Protein AF-A0AAW0UCN4-F1 (afdb_monomer_lite)

Organism: Scylla paramamosain (NCBI:txid85552)

Foldseek 3Di:
DDDDDDDDDDDDDDDDDDDDDDDDDFDFDDDPPFRWRWRPDCPPQPDPDDQDDDPNDRPDFRDDDDDVDGFDWDDDPDDIITIDRPPPPPPDFDQDFQLPPFAGWALDEDPPFWDFDPPTDTPDPNTTGTGGPPQDQFPAFPQLVVLQWGWHQDEDPQWDWDPPRTDNTTTTHHDPLWPAFPVLVVLQWGKDLDEDPQWDWDPDGTPPNITTTHGDPDQDDDPVLVVLPWDWDLDEDPQWDFDPDDTPPNTTTTHGPVSPPPDPPPPPDD

Structure (mmCIF, N/CA/C/O backbone):
data_AF-A0AAW0UCN4-F1
#
_entry.id   AF-A0AAW0UCN4-F1
#
loop_
_atom_site.group_PDB
_atom_site.id
_atom_site.type_symbol
_atom_site.label_atom_id
_atom_site.label_alt_id
_atom_site.label_comp_id
_atom_site.label_asym_id
_atom_site.label_entity_id
_atom_site.label_seq_id
_atom_site.pdbx_PDB_ins_code
_atom_site.Cartn_x
_atom_site.Cartn_y
_atom_site.Cartn_z
_atom_site.occupancy
_atom_site.B_iso_or_equiv
_atom_site.auth_seq_id
_atom_site.auth_comp_id
_atom_site.auth_asym_id
_atom_site.auth_atom_id
_atom_site.pdbx_PDB_model_num
ATOM 1 N N . MET A 1 1 ? -44.383 -35.675 42.022 1.00 38.56 1 MET A N 1
ATOM 2 C CA . MET A 1 1 ? -44.174 -35.635 43.481 1.00 38.56 1 MET A CA 1
ATOM 3 C C . MET A 1 1 ? -43.772 -34.221 43.858 1.00 38.56 1 MET A C 1
ATOM 5 O O . MET A 1 1 ? -42.784 -33.764 43.310 1.00 38.56 1 MET A O 1
ATOM 9 N N . MET A 1 2 ? -44.601 -33.594 44.707 1.00 36.28 2 MET A N 1
ATOM 10 C CA . MET A 1 2 ? -44.336 -32.519 45.690 1.00 36.28 2 MET A CA 1
ATOM 11 C C . MET A 1 2 ? -43.567 -31.269 45.198 1.00 36.28 2 MET A C 1
ATOM 13 O O . MET A 1 2 ? -42.446 -31.386 44.736 1.00 36.28 2 MET A O 1
ATOM 17 N N . GLY A 1 3 ? -44.059 -30.030 45.261 1.00 37.34 3 GLY A N 1
ATOM 18 C CA . GLY A 1 3 ? -45.120 -29.434 46.077 1.00 37.34 3 GLY A CA 1
ATOM 19 C C . GLY A 1 3 ? -44.558 -28.226 46.849 1.00 37.34 3 GLY A C 1
ATOM 20 O O . GLY A 1 3 ? -43.519 -28.387 47.475 1.00 37.34 3 GLY A O 1
ATOM 21 N N . VAL A 1 4 ? -45.301 -27.103 46.801 1.00 41.06 4 VAL A N 1
ATOM 22 C CA . VAL A 1 4 ? -45.443 -25.996 47.795 1.00 41.06 4 VAL A CA 1
ATOM 23 C C . VAL A 1 4 ? -44.204 -25.105 48.093 1.00 41.06 4 VAL A C 1
ATOM 25 O O . VAL A 1 4 ? -43.080 -25.550 47.922 1.00 41.06 4 VAL A O 1
ATOM 28 N N . GLU A 1 5 ? -44.248 -23.804 48.430 1.00 40.91 5 GLU A N 1
ATOM 29 C CA . GLU A 1 5 ? -45.214 -22.845 49.033 1.00 40.91 5 GLU A CA 1
ATOM 30 C C . GLU A 1 5 ? -44.916 -21.434 48.438 1.00 40.91 5 GLU A C 1
ATOM 32 O O . GLU A 1 5 ? -43.764 -21.130 48.136 1.00 40.91 5 GLU A O 1
ATOM 37 N N . GLU A 1 6 ? -45.834 -20.551 48.028 1.00 47.84 6 GLU A N 1
ATOM 38 C CA . GLU A 1 6 ? -46.875 -19.768 48.726 1.00 47.84 6 GLU A CA 1
ATOM 39 C C . GLU A 1 6 ? -46.413 -18.981 49.973 1.00 47.84 6 GLU A C 1
ATOM 41 O O . GLU A 1 6 ? -46.198 -19.533 51.040 1.00 47.84 6 GLU A O 1
ATOM 46 N N . THR A 1 7 ? -46.311 -17.652 49.855 1.00 47.53 7 THR A N 1
ATOM 47 C CA . THR A 1 7 ? -46.435 -16.725 50.995 1.00 47.53 7 THR A CA 1
ATOM 48 C C . THR A 1 7 ? -47.125 -15.447 50.533 1.00 47.53 7 THR A C 1
ATOM 50 O O . THR A 1 7 ? -46.567 -14.589 49.846 1.00 47.53 7 THR A O 1
ATOM 53 N N . LEU A 1 8 ? -48.402 -15.385 50.894 1.00 38.91 8 LEU A N 1
ATOM 54 C CA . LEU A 1 8 ? -49.299 -14.247 50.852 1.00 38.91 8 LEU A CA 1
ATOM 55 C C . LEU A 1 8 ? -49.222 -13.571 52.227 1.00 38.91 8 LEU A C 1
ATOM 57 O O . LEU A 1 8 ? -49.566 -14.202 53.221 1.00 38.91 8 LEU A O 1
ATOM 61 N N . GLU A 1 9 ? -48.844 -12.295 52.302 1.00 48.78 9 GLU A N 1
ATOM 62 C CA . GLU A 1 9 ? -49.135 -11.492 53.492 1.00 48.78 9 GLU A CA 1
ATOM 63 C C . GLU A 1 9 ? -49.752 -10.143 53.129 1.00 48.78 9 GLU A C 1
ATOM 65 O O . GLU A 1 9 ? -49.356 -9.433 52.202 1.00 48.78 9 GLU A O 1
ATOM 70 N N . ARG A 1 10 ? -50.808 -9.864 53.883 1.00 43.53 10 ARG A N 1
ATOM 71 C CA . ARG A 1 10 ? -51.829 -8.840 53.742 1.00 43.53 10 ARG A CA 1
ATOM 72 C C . ARG A 1 10 ? -51.618 -7.855 54.884 1.00 43.53 10 ARG A C 1
ATOM 74 O O . ARG A 1 10 ? -51.547 -8.277 56.030 1.00 43.53 10 ARG A O 1
ATOM 81 N N . ALA A 1 11 ? -51.626 -6.557 54.598 1.00 44.12 11 ALA A N 1
ATOM 82 C CA . ALA A 1 11 ? -51.843 -5.537 55.620 1.00 44.12 11 ALA A CA 1
ATOM 83 C C . ALA A 1 11 ? -52.808 -4.469 55.092 1.00 44.12 11 ALA A C 1
ATOM 85 O O . ALA A 1 11 ? -52.591 -3.854 54.047 1.00 44.12 11 ALA A O 1
ATOM 86 N N . GLU A 1 12 ? -53.913 -4.322 55.820 1.00 44.22 12 GLU A N 1
ATOM 87 C CA . GLU A 1 12 ? -55.027 -3.404 55.598 1.00 44.22 12 GLU A CA 1
ATOM 88 C C . GLU A 1 12 ? -54.821 -2.043 56.294 1.00 44.22 12 GLU A C 1
ATOM 90 O O . GLU A 1 12 ? -54.216 -1.994 57.358 1.00 44.22 12 GLU A O 1
ATOM 95 N N . ARG A 1 13 ? -55.494 -1.010 55.738 1.00 42.31 13 ARG A N 1
ATOM 96 C CA . ARG A 1 13 ? -56.105 0.183 56.397 1.00 42.31 13 ARG A CA 1
ATOM 97 C C . ARG A 1 13 ? -55.155 1.199 57.080 1.00 42.31 13 ARG A C 1
ATOM 99 O O . ARG A 1 13 ? -54.106 0.851 57.579 1.00 42.31 13 ARG A O 1
ATOM 106 N N . SER A 1 14 ? -55.418 2.510 57.154 1.00 36.97 14 SER A N 1
ATOM 107 C CA . SER A 1 14 ? -56.612 3.346 56.921 1.00 36.97 14 SER A CA 1
ATOM 108 C C . SER A 1 14 ? -56.250 4.851 56.968 1.00 36.97 14 SER A C 1
ATOM 110 O O . SER A 1 14 ? -55.343 5.233 57.694 1.00 36.97 14 SER A O 1
ATOM 112 N N . HIS A 1 15 ? -57.042 5.671 56.256 1.00 42.00 15 HIS A N 1
ATOM 113 C CA . HIS A 1 15 ? -57.458 7.071 56.519 1.00 42.00 15 HIS A CA 1
ATOM 114 C C . HIS A 1 15 ? -56.436 8.183 56.864 1.00 42.00 15 HIS A C 1
ATOM 116 O O . HIS A 1 15 ? -55.920 8.231 57.970 1.00 42.00 15 HIS A O 1
ATOM 122 N N . PHE A 1 16 ? -56.367 9.230 56.020 1.00 34.88 16 PHE A N 1
ATOM 123 C CA . PHE A 1 16 ? -56.835 10.580 56.406 1.00 34.88 16 PHE A CA 1
ATOM 124 C C . PHE A 1 16 ? -57.009 11.509 55.191 1.00 34.88 16 PHE A C 1
ATOM 126 O O . PHE A 1 16 ? -56.177 11.566 54.285 1.00 34.88 16 PHE A O 1
ATOM 133 N N . SER A 1 17 ? -58.125 12.235 55.191 1.00 45.72 17 SER A N 1
ATOM 134 C CA . SER A 1 17 ? -58.560 13.194 54.177 1.00 45.72 17 SER A CA 1
ATOM 135 C C . SER A 1 17 ? -58.099 14.602 54.557 1.00 45.72 17 SER A C 1
ATOM 137 O O . SER A 1 17 ? -58.202 14.960 55.727 1.00 45.72 17 SER A O 1
ATOM 139 N N . SER A 1 18 ? -57.634 15.406 53.592 1.00 40.91 18 SER A N 1
ATOM 140 C CA . SER A 1 18 ? -57.806 16.872 53.589 1.00 40.91 18 SER A CA 1
ATOM 141 C C . SER A 1 18 ? -57.325 17.508 52.278 1.00 40.91 18 SER A C 1
ATOM 143 O O . SER A 1 18 ? -56.144 17.483 51.937 1.00 40.91 18 SER A O 1
ATOM 145 N N . GLY A 1 19 ? -58.284 18.097 51.558 1.00 49.00 19 GLY A N 1
ATOM 146 C CA . GLY A 1 19 ? -58.128 19.288 50.718 1.00 49.00 19 GLY A CA 1
ATOM 147 C C . GLY A 1 19 ? -57.108 19.247 49.580 1.00 49.00 19 GLY A C 1
ATOM 148 O O . GLY A 1 19 ? -56.037 19.842 49.683 1.00 49.00 19 GLY A O 1
ATOM 149 N N . LYS A 1 20 ? -57.471 18.678 48.423 1.00 38.12 20 LYS A N 1
ATOM 150 C CA . LYS A 1 20 ? -56.759 18.952 47.163 1.00 38.12 20 LYS A CA 1
ATOM 151 C C . LYS A 1 20 ? -57.738 19.392 46.084 1.00 38.12 20 LYS A C 1
ATOM 153 O O . LYS A 1 20 ? -58.632 18.644 45.707 1.00 38.12 20 LYS A O 1
ATOM 158 N N . LYS A 1 21 ? -57.529 20.615 45.581 1.00 43.50 21 LYS A N 1
ATOM 159 C CA . LYS A 1 21 ? -58.108 21.107 44.326 1.00 43.50 21 LYS A CA 1
ATOM 160 C C . LYS A 1 21 ? -57.903 20.030 43.261 1.00 43.50 21 LYS A C 1
ATOM 162 O O . LYS A 1 21 ? -56.765 19.632 43.011 1.00 43.50 21 LYS A O 1
ATOM 167 N N . THR A 1 22 ? -58.993 19.553 42.673 1.00 34.38 22 THR A N 1
ATOM 168 C CA . THR A 1 22 ? -58.974 18.608 41.557 1.00 34.38 22 THR A CA 1
ATOM 169 C C . THR A 1 22 ? -58.082 19.159 40.440 1.00 34.38 22 THR A C 1
ATOM 171 O O . THR A 1 22 ? -58.375 20.246 39.933 1.00 34.38 22 THR A O 1
ATOM 174 N N . PRO A 1 23 ? -56.994 18.472 40.048 1.00 43.44 23 PRO A N 1
ATOM 175 C CA . PRO A 1 23 ? -56.265 18.843 38.848 1.00 43.44 23 PRO A CA 1
ATOM 176 C C . PRO A 1 23 ? -57.179 18.597 37.647 1.00 43.44 23 PRO A C 1
ATOM 178 O O . PRO A 1 23 ? -57.729 17.509 37.476 1.00 43.44 23 PRO A O 1
ATOM 181 N N . VAL A 1 24 ? -57.363 19.633 36.834 1.00 46.72 24 VAL A N 1
ATOM 182 C CA . VAL A 1 24 ? -58.091 19.548 35.568 1.00 46.72 24 VAL A CA 1
ATOM 183 C C . VAL A 1 24 ? -57.401 18.494 34.699 1.00 46.72 24 VAL A C 1
ATOM 185 O O . VAL A 1 24 ? -56.203 18.592 34.428 1.00 46.72 24 VAL A O 1
ATOM 188 N N . GLN A 1 25 ? -58.137 17.456 34.301 1.00 42.41 25 GLN A N 1
ATOM 189 C CA . GLN A 1 25 ? -57.625 16.395 33.437 1.00 42.41 25 GLN A CA 1
ATOM 190 C C . GLN A 1 25 ? -57.348 16.967 32.038 1.00 42.41 25 GLN A C 1
ATOM 192 O O . GLN A 1 25 ? -58.264 17.209 31.256 1.00 42.41 25 GLN A O 1
ATOM 197 N N . GLY A 1 26 ? -56.077 17.217 31.723 1.00 50.34 26 GLY A N 1
ATOM 198 C CA . GLY A 1 26 ? -55.635 17.522 30.363 1.00 50.34 26 GLY A CA 1
ATOM 199 C C . GLY A 1 26 ? -55.512 16.241 29.537 1.00 50.34 26 GLY A C 1
ATOM 200 O O . GLY A 1 26 ? -54.912 15.265 29.986 1.00 50.34 26 GLY A O 1
ATOM 201 N N . THR A 1 27 ? -56.057 16.231 28.322 1.00 49.84 27 THR A N 1
ATOM 202 C CA . THR A 1 27 ? -55.909 15.108 27.386 1.00 49.84 27 THR A CA 1
ATOM 203 C C . THR A 1 27 ? -54.482 15.080 26.828 1.00 49.84 27 THR A C 1
ATOM 205 O O . THR A 1 27 ? -54.050 16.008 26.144 1.00 49.84 27 THR A O 1
ATOM 208 N N . LEU A 1 28 ? -53.723 14.017 27.110 1.00 47.03 28 LEU A N 1
ATOM 209 C CA . LEU A 1 28 ? -52.351 13.866 26.622 1.00 47.03 28 LEU A CA 1
ATOM 210 C C . LEU A 1 28 ? -52.348 13.395 25.157 1.00 47.03 28 LEU A C 1
ATOM 212 O O . LEU A 1 28 ? -52.437 12.202 24.877 1.00 47.03 28 LEU A O 1
ATOM 216 N N . ILE A 1 29 ? -52.207 14.321 24.209 1.00 53.50 29 ILE A N 1
ATOM 217 C CA . ILE A 1 29 ? -52.065 13.979 22.786 1.00 53.50 29 ILE A CA 1
ATOM 218 C C . ILE A 1 29 ? -50.594 13.639 22.504 1.00 53.50 29 ILE A C 1
ATOM 220 O O . ILE A 1 29 ? -49.740 14.518 22.380 1.00 53.50 29 ILE A O 1
ATOM 224 N N . THR A 1 30 ? -50.265 12.350 22.409 1.00 42.88 30 THR A N 1
ATOM 225 C CA . THR A 1 30 ? -48.901 11.887 22.108 1.00 42.88 30 THR A CA 1
ATOM 226 C C . THR A 1 30 ? -48.682 11.796 20.598 1.00 42.88 30 THR A C 1
ATOM 228 O O . THR A 1 30 ? -49.020 10.807 19.961 1.00 42.88 30 THR A O 1
ATOM 231 N N . ALA A 1 31 ? -48.077 12.831 20.012 1.00 43.28 31 ALA A N 1
ATOM 232 C CA . ALA A 1 31 ? -47.522 12.758 18.661 1.00 43.28 31 ALA A CA 1
ATOM 233 C C . ALA A 1 31 ? -46.034 12.358 18.717 1.00 43.28 31 ALA A C 1
ATOM 235 O O . ALA A 1 31 ? -45.275 12.826 19.568 1.00 43.28 31 ALA A O 1
ATOM 236 N N . ASN A 1 32 ? -45.641 11.465 17.812 1.00 45.47 32 ASN A N 1
ATOM 237 C CA . ASN A 1 32 ? -44.376 10.732 17.780 1.00 45.47 32 ASN A CA 1
ATOM 238 C C . ASN A 1 32 ? -43.108 11.599 18.040 1.00 45.47 32 ASN A C 1
ATOM 240 O O . ASN A 1 32 ? -42.979 12.726 17.563 1.00 45.47 32 ASN A O 1
ATOM 244 N N . HIS A 1 33 ? -42.172 11.054 18.830 1.00 46.34 33 HIS A N 1
ATOM 245 C CA . HIS A 1 33 ? -40.851 11.578 19.247 1.00 46.34 33 HIS A CA 1
ATOM 246 C C . HIS A 1 33 ? -40.718 12.940 19.970 1.00 46.34 33 HIS A C 1
ATOM 248 O O . HIS A 1 33 ? -39.636 13.225 20.488 1.00 46.34 33 HIS A O 1
ATOM 254 N N . ASN A 1 34 ? -41.773 13.744 20.131 1.00 54.47 34 ASN A N 1
ATOM 255 C CA . ASN A 1 34 ? -41.757 14.942 20.984 1.00 54.47 34 ASN A CA 1
ATOM 256 C C . ASN A 1 34 ? -43.041 15.007 21.816 1.00 54.47 34 ASN A C 1
ATOM 258 O O . ASN A 1 34 ? -44.055 15.508 21.342 1.00 54.47 34 ASN A O 1
ATOM 262 N N . SER A 1 35 ? -42.986 14.530 23.065 1.00 56.81 35 SER A N 1
ATOM 263 C CA . SER A 1 35 ? -44.099 14.641 24.014 1.00 56.81 35 SER A CA 1
ATOM 264 C C . SER A 1 35 ? -44.471 16.118 24.197 1.00 56.81 35 SER A C 1
ATOM 266 O O . SER A 1 35 ? -43.734 16.882 24.823 1.00 56.81 35 SER A O 1
ATOM 268 N N . LEU A 1 36 ? -45.576 16.527 23.580 1.00 56.31 36 LEU A N 1
ATOM 269 C CA . LEU A 1 36 ? -46.201 17.830 23.750 1.00 56.31 36 LEU A CA 1
ATOM 270 C C . LEU A 1 36 ? -47.401 17.617 24.660 1.00 56.31 36 LEU A C 1
ATOM 272 O O . LEU A 1 36 ? -48.289 16.840 24.327 1.00 56.31 36 LEU A O 1
ATOM 276 N N . THR A 1 37 ? -47.423 18.306 25.792 1.00 61.97 37 THR A N 1
ATOM 277 C CA . THR A 1 37 ? -48.609 18.338 26.642 1.00 61.97 37 THR A CA 1
ATOM 278 C C . THR A 1 37 ? -49.430 19.536 26.187 1.00 61.97 37 THR A C 1
ATOM 280 O O . THR A 1 37 ? -48.986 20.687 26.259 1.00 61.97 37 THR A O 1
ATOM 283 N N . CYS A 1 38 ? -50.594 19.257 25.614 1.00 57.59 38 CYS A N 1
ATOM 284 C CA . CYS A 1 38 ? -51.520 20.272 25.139 1.00 57.59 38 CYS A CA 1
ATOM 285 C C . CYS A 1 38 ? -52.661 20.359 26.157 1.00 57.59 38 CYS A C 1
ATOM 287 O O . CYS A 1 38 ? -53.275 19.350 26.490 1.00 57.59 38 CYS A O 1
ATOM 289 N N . VAL A 1 39 ? -52.904 21.553 26.698 1.00 58.94 39 VAL A N 1
ATOM 290 C CA . VAL A 1 39 ? -53.974 21.775 27.678 1.00 58.94 39 VAL A CA 1
ATOM 291 C C . VAL A 1 39 ? -55.179 22.322 26.922 1.00 58.94 39 VAL A C 1
ATOM 293 O O . VAL A 1 39 ? -55.079 23.342 26.242 1.00 58.94 39 VAL A O 1
ATOM 296 N N . THR A 1 40 ? -56.305 21.617 26.994 1.00 53.53 40 THR A N 1
ATOM 297 C CA . THR A 1 40 ? -57.528 21.920 26.233 1.00 53.53 40 THR A CA 1
ATOM 298 C C . THR A 1 40 ? -58.418 22.968 26.900 1.00 53.53 40 THR A C 1
ATOM 300 O O . THR A 1 40 ? -59.262 23.564 26.232 1.00 53.53 40 THR A O 1
ATOM 303 N N . THR A 1 41 ? -58.228 23.254 28.189 1.00 53.16 41 THR A N 1
ATOM 304 C CA . THR A 1 41 ? -59.055 24.222 28.919 1.00 53.16 41 THR A CA 1
ATOM 305 C C . THR A 1 41 ? -58.391 25.595 28.980 1.00 53.16 41 THR A C 1
ATOM 307 O O . THR A 1 41 ? -57.310 25.770 29.543 1.00 53.16 41 THR A O 1
ATOM 310 N N . ALA A 1 42 ? -59.075 26.594 28.419 1.00 51.75 42 ALA A N 1
ATOM 311 C CA . ALA A 1 42 ? -58.642 27.990 28.322 1.00 51.75 42 ALA A CA 1
ATOM 312 C C . ALA A 1 42 ? -58.482 28.719 29.674 1.00 51.75 42 ALA A C 1
ATOM 314 O O . ALA A 1 42 ? -58.112 29.886 29.682 1.00 51.75 42 ALA A O 1
ATOM 315 N N . SER A 1 43 ? -58.753 28.058 30.801 1.00 51.00 43 SER A N 1
ATOM 316 C CA . SER A 1 43 ? -58.795 28.648 32.143 1.00 51.00 43 SER A CA 1
ATOM 317 C C . SER A 1 43 ? -57.420 28.958 32.753 1.00 51.00 43 SER A C 1
ATOM 319 O O . SER A 1 43 ? -57.346 29.806 33.639 1.00 51.00 43 SER A O 1
ATOM 321 N N . GLU A 1 44 ? -56.327 28.347 32.276 1.00 45.06 44 GLU A N 1
ATOM 322 C CA . GLU A 1 44 ? -54.967 28.616 32.796 1.00 45.06 44 GLU A CA 1
ATOM 323 C C . GLU A 1 44 ? -54.069 29.430 31.856 1.00 45.06 44 GLU A C 1
ATOM 325 O O . GLU A 1 44 ? -53.029 29.953 32.262 1.00 45.06 44 GLU A O 1
ATOM 330 N N . CYS A 1 45 ? -54.491 29.636 30.610 1.00 44.94 45 CYS A N 1
ATOM 331 C CA . CYS A 1 45 ? -53.997 30.779 29.858 1.00 44.94 45 CYS A CA 1
ATOM 332 C C . CYS A 1 45 ? -54.821 31.980 30.327 1.00 44.94 45 CYS A C 1
ATOM 334 O O . CYS A 1 45 ? -56.039 31.940 30.242 1.00 44.94 45 CYS A O 1
ATOM 336 N N . LYS A 1 46 ? -54.199 33.062 30.802 1.00 47.31 46 LYS A N 1
ATOM 337 C CA . LYS A 1 46 ? -54.871 34.370 30.887 1.00 47.31 46 LYS A CA 1
ATOM 338 C C . LYS A 1 46 ? -54.624 35.114 29.573 1.00 47.31 46 LYS A C 1
ATOM 340 O O . LYS A 1 46 ? -53.686 35.915 29.511 1.00 47.31 46 LYS A O 1
ATOM 345 N N . PRO A 1 47 ? -55.361 34.842 28.480 1.00 47.59 47 PRO A N 1
ATOM 346 C CA . PRO A 1 47 ? -55.214 35.646 27.290 1.00 47.59 47 PRO A CA 1
ATOM 347 C C . PRO A 1 47 ? -55.843 37.017 27.565 1.00 47.59 47 PRO A C 1
ATOM 349 O O . PRO A 1 47 ? -56.931 37.117 28.126 1.00 47.59 47 PRO A O 1
ATOM 352 N N . LYS A 1 48 ? -55.189 38.099 27.137 1.00 44.28 48 LYS A N 1
ATOM 353 C CA . LYS A 1 48 ? -55.817 39.433 27.083 1.00 44.28 48 LYS A CA 1
ATOM 354 C C . LYS A 1 48 ? -56.805 39.532 25.900 1.00 44.28 48 LYS A C 1
ATOM 356 O O . LYS A 1 48 ? -56.768 40.499 25.148 1.00 44.28 48 LYS A O 1
ATOM 361 N N . GLY A 1 49 ? -57.630 38.505 25.687 1.00 53.69 49 GLY A N 1
ATOM 362 C CA . GLY A 1 49 ? -58.652 38.467 24.637 1.00 53.69 49 GLY A CA 1
ATOM 363 C C . GLY A 1 49 ? -58.837 37.096 23.969 1.00 53.69 49 GLY A C 1
ATOM 364 O O . GLY A 1 49 ? -57.964 36.237 24.053 1.00 53.69 49 GLY A O 1
ATOM 365 N N . PRO A 1 50 ? -59.969 36.866 23.283 1.00 53.22 50 PRO A N 1
ATOM 366 C CA . PRO A 1 50 ? -60.247 35.604 22.604 1.00 53.22 50 PRO A CA 1
ATOM 367 C C . PRO A 1 50 ? -59.247 35.339 21.468 1.00 53.22 50 PRO A C 1
ATOM 369 O O . PRO A 1 50 ? -58.876 36.243 20.708 1.00 53.22 50 PRO A O 1
ATOM 372 N N . CYS A 1 51 ? -58.828 34.079 21.328 1.00 50.03 51 CYS A N 1
ATOM 373 C CA . CYS A 1 51 ? -57.993 33.636 20.217 1.00 50.03 51 CYS A CA 1
ATOM 374 C C . CYS A 1 51 ? -58.828 33.641 18.929 1.00 50.03 51 CYS A C 1
ATOM 376 O O . CYS A 1 51 ? -59.611 32.727 18.682 1.00 50.03 51 CYS A O 1
ATOM 378 N N . LYS A 1 52 ? -58.724 34.707 18.126 1.00 57.06 52 LYS A N 1
ATOM 379 C CA . LYS A 1 52 ? -59.502 34.842 16.885 1.00 57.06 52 LYS A CA 1
ATOM 380 C C . LYS A 1 52 ? -58.854 34.018 15.768 1.00 57.06 52 LYS A C 1
ATOM 382 O O . LYS A 1 52 ? -57.741 34.325 15.336 1.00 57.06 52 LYS A O 1
ATOM 387 N N . GLN A 1 53 ? -59.559 33.005 15.264 1.00 50.41 53 GLN A N 1
ATOM 388 C CA . GLN A 1 53 ? -59.228 32.388 13.980 1.00 50.41 53 GLN A CA 1
ATOM 389 C C . GLN A 1 53 ? -59.543 33.389 12.864 1.00 50.41 53 GLN A C 1
ATOM 391 O O . GLN A 1 53 ? -60.677 33.836 12.721 1.00 50.41 53 GLN A O 1
ATOM 396 N N . LYS A 1 54 ? -58.543 33.749 12.057 1.00 53.12 54 LYS A N 1
ATOM 397 C CA . LYS A 1 54 ? -58.755 34.508 10.818 1.00 53.12 54 LYS A CA 1
ATOM 398 C C . LYS A 1 54 ? -58.130 33.703 9.679 1.00 53.12 54 LYS A C 1
ATOM 400 O O . LYS A 1 54 ? -56.915 33.521 9.658 1.00 53.12 54 LYS A O 1
ATOM 405 N N . LYS A 1 55 ? -58.966 33.186 8.768 1.00 57.84 55 LYS A N 1
ATOM 406 C CA . LYS A 1 55 ? -58.568 32.429 7.560 1.00 57.84 55 LYS A CA 1
ATOM 407 C C . LYS A 1 55 ? -57.621 31.240 7.833 1.00 57.84 55 LYS A C 1
ATOM 409 O O . LYS A 1 55 ? -56.531 31.170 7.272 1.00 57.84 55 LYS A O 1
ATOM 414 N N . GLY A 1 56 ? -57.994 30.339 8.746 1.00 56.91 56 GLY A N 1
ATOM 415 C CA . GLY A 1 56 ? -57.267 29.075 8.972 1.00 56.91 56 GLY A CA 1
ATOM 416 C C . GLY A 1 56 ? -55.871 29.187 9.608 1.00 56.91 56 GLY A C 1
ATOM 417 O O . GLY A 1 56 ? -55.187 28.178 9.751 1.00 56.91 56 GLY A O 1
ATOM 418 N N . LYS A 1 57 ? -55.425 30.384 10.022 1.00 52.66 57 LYS A N 1
ATOM 419 C CA . LYS A 1 57 ? -54.130 30.590 10.695 1.00 52.66 57 LYS A CA 1
ATOM 420 C C . LYS A 1 57 ? -54.338 31.144 12.102 1.00 52.66 57 LYS A C 1
ATOM 422 O O . LYS A 1 57 ? -54.960 32.191 12.281 1.00 52.66 57 LYS A O 1
ATOM 427 N N . CYS A 1 58 ? -53.786 30.463 13.106 1.00 56.03 58 CYS A N 1
ATOM 428 C CA . CYS A 1 58 ? -53.806 30.946 14.482 1.00 56.03 58 CYS A CA 1
ATOM 429 C C . CYS A 1 58 ? -52.675 31.972 14.680 1.00 56.03 58 CYS A C 1
ATOM 431 O O . CYS A 1 58 ? -51.501 31.612 14.675 1.00 56.03 58 CYS A O 1
ATOM 433 N N . ARG A 1 59 ? -53.010 33.269 14.761 1.00 56.16 59 ARG A N 1
ATOM 434 C CA . ARG A 1 59 ? -52.030 34.379 14.719 1.00 56.16 59 ARG A CA 1
ATOM 435 C C . ARG A 1 59 ? -51.654 34.982 16.079 1.00 56.16 59 ARG A C 1
ATOM 437 O O . ARG A 1 59 ? -50.937 35.977 16.110 1.00 56.16 59 ARG A O 1
ATOM 444 N N . GLN A 1 60 ? -52.096 34.422 17.203 1.00 57.69 60 GLN A N 1
ATOM 445 C CA . GLN A 1 60 ? -51.770 34.987 18.518 1.00 57.69 60 GLN A CA 1
ATOM 446 C C . GLN A 1 60 ? -50.596 34.267 19.195 1.00 57.69 60 GLN A C 1
ATOM 448 O O . GLN A 1 60 ? -50.558 33.042 19.282 1.00 57.69 60 GLN A O 1
ATOM 453 N N . ARG A 1 61 ? -49.646 35.053 19.720 1.00 54.31 61 ARG A N 1
ATOM 454 C CA . ARG A 1 61 ? -48.628 34.579 20.668 1.00 54.31 61 ARG A CA 1
ATOM 455 C C . ARG A 1 61 ? -49.292 34.358 22.030 1.00 54.31 61 ARG A C 1
ATOM 457 O O . ARG A 1 61 ? -49.788 35.321 22.615 1.00 54.31 61 ARG A O 1
ATOM 464 N N . CYS A 1 62 ? -49.261 33.134 22.564 1.00 56.44 62 CYS A N 1
ATOM 465 C CA . CYS A 1 62 ? -49.635 32.902 23.962 1.00 56.44 62 CYS A CA 1
ATOM 466 C C . CYS A 1 62 ? -48.575 33.619 24.840 1.00 56.44 62 CYS A C 1
ATOM 468 O O . CYS A 1 62 ? -47.393 33.272 24.789 1.00 56.44 62 CYS A O 1
ATOM 470 N N . LYS A 1 63 ? -48.954 34.668 25.590 1.00 54.91 63 LYS A N 1
ATOM 471 C CA . LYS A 1 63 ? -48.039 35.367 26.513 1.00 54.91 63 LYS A CA 1
ATOM 472 C C . LYS A 1 63 ? -47.859 34.517 27.777 1.00 54.91 63 LYS A C 1
ATOM 474 O O . LYS A 1 63 ? -48.691 34.563 28.674 1.00 54.91 63 LYS A O 1
ATOM 479 N N . GLY A 1 64 ? -46.784 33.732 27.826 1.00 55.25 64 GLY A N 1
ATOM 480 C CA . GLY A 1 64 ? -46.280 33.061 29.031 1.00 55.25 64 GLY A CA 1
ATOM 481 C C . GLY A 1 64 ? -44.881 33.574 29.390 1.00 55.25 64 GLY A C 1
ATOM 482 O O . GLY A 1 64 ? -44.241 34.199 28.545 1.00 55.25 64 GLY A O 1
ATOM 483 N N . LYS A 1 65 ? -44.412 33.325 30.627 1.00 48.47 65 LYS A N 1
ATOM 484 C CA . LYS A 1 65 ? -43.044 33.667 31.077 1.00 48.47 65 LYS A CA 1
ATOM 485 C C . LYS A 1 65 ? -42.025 33.251 30.011 1.00 48.47 65 LYS A C 1
ATOM 487 O O . LYS A 1 65 ? -42.067 32.108 29.557 1.00 48.47 65 LYS A O 1
ATOM 492 N N . GLU A 1 66 ? -41.143 34.173 29.625 1.00 47.25 66 GLU A N 1
ATOM 493 C CA . GLU A 1 66 ? -40.146 33.992 28.566 1.00 47.25 66 GLU A CA 1
ATOM 494 C C . GLU A 1 66 ? -39.267 32.765 28.820 1.00 47.25 66 GLU A C 1
ATOM 496 O O . GLU A 1 66 ? -38.248 32.796 29.504 1.00 47.25 66 GLU A O 1
ATOM 501 N N . THR A 1 67 ? -39.658 31.638 28.239 1.00 50.97 67 THR A N 1
ATOM 502 C CA . THR A 1 67 ? -38.719 30.582 27.899 1.00 50.97 67 THR A CA 1
ATOM 503 C C . THR A 1 67 ? -38.273 30.816 26.466 1.00 50.97 67 THR A C 1
ATOM 505 O O . THR A 1 67 ? -39.112 31.065 25.607 1.00 50.97 67 THR A O 1
ATOM 508 N N . SER A 1 68 ? -36.974 30.669 26.196 1.00 51.94 68 SER A N 1
ATOM 509 C CA . SER A 1 68 ? -36.307 30.888 24.895 1.00 51.94 68 SER A CA 1
ATOM 510 C C . SER A 1 68 ? -36.921 30.179 23.673 1.00 51.94 68 SER A C 1
ATOM 512 O O . SER A 1 68 ? -36.528 30.435 22.542 1.00 51.94 68 SER A O 1
ATOM 514 N N . LEU A 1 69 ? -37.902 29.303 23.882 1.00 54.94 69 LEU A N 1
ATOM 515 C CA . LEU A 1 69 ? -38.778 28.737 22.865 1.00 54.94 69 LEU A CA 1
ATOM 516 C C . LEU A 1 69 ? -40.210 28.924 23.379 1.00 54.94 69 LEU A C 1
ATOM 518 O O . LEU A 1 69 ? -40.639 28.188 24.267 1.00 54.94 69 LEU A O 1
ATOM 522 N N . GLY A 1 70 ? -40.905 29.959 22.908 1.00 55.91 70 GLY A N 1
ATOM 523 C CA . GLY A 1 70 ? -42.272 30.263 23.338 1.00 55.91 70 GLY A CA 1
ATOM 524 C C . GLY A 1 70 ? -43.264 29.124 23.035 1.00 55.91 70 GLY A C 1
ATOM 525 O O . GLY A 1 70 ? -42.966 28.242 22.224 1.00 55.91 70 GLY A O 1
ATOM 526 N N . PRO A 1 71 ? -44.445 29.121 23.678 1.00 60.91 71 PRO A N 1
ATOM 527 C CA . PRO A 1 71 ? -45.492 28.133 23.411 1.00 60.91 71 PRO A CA 1
ATOM 528 C C . PRO A 1 71 ? -45.916 28.160 21.934 1.00 60.91 71 PRO A C 1
ATOM 530 O O . PRO A 1 71 ? -46.094 29.231 21.350 1.00 60.91 71 PRO A O 1
ATOM 533 N N . LEU A 1 72 ? -46.089 26.978 21.332 1.00 63.34 72 LEU A N 1
ATOM 534 C CA . LEU A 1 72 ? -46.608 26.840 19.969 1.00 63.34 72 LEU A CA 1
ATOM 535 C C . LEU A 1 72 ? -48.128 26.687 20.018 1.00 63.34 72 LEU A C 1
ATOM 537 O O . LEU A 1 72 ? -48.646 25.803 20.699 1.00 63.34 72 LEU A O 1
ATOM 541 N N . CYS A 1 73 ? -48.828 27.526 19.258 1.00 64.75 73 CYS A N 1
ATOM 542 C CA . CYS A 1 73 ? -50.266 27.411 19.062 1.00 64.75 73 CYS A CA 1
ATOM 543 C C . CYS A 1 73 ? -50.523 26.577 17.801 1.00 64.75 73 CYS A C 1
ATOM 545 O O . CYS A 1 73 ? -50.055 26.948 16.721 1.00 64.75 73 CYS A O 1
ATOM 547 N N . LYS A 1 74 ? -51.224 25.445 17.927 1.00 69.81 74 LYS A N 1
ATOM 548 C CA . LYS A 1 74 ? -51.604 24.604 16.782 1.00 69.81 74 LYS A CA 1
ATOM 549 C C . LYS A 1 74 ? -53.114 24.693 16.528 1.00 69.81 74 LYS A C 1
ATOM 551 O O . LYS A 1 74 ? -53.882 24.680 17.492 1.00 69.81 74 LYS A O 1
ATOM 556 N N . PRO A 1 75 ? -53.550 24.806 15.261 1.00 64.62 75 PRO A N 1
ATOM 557 C CA . PRO A 1 75 ? -54.961 24.701 14.913 1.00 64.62 75 PRO A CA 1
ATOM 558 C C . PRO A 1 75 ? -55.413 23.236 14.993 1.00 64.62 75 PRO A C 1
ATOM 560 O O . PRO A 1 75 ? -54.761 22.359 14.430 1.00 64.62 75 PRO A O 1
ATOM 563 N N . GLU A 1 76 ? -56.532 22.977 15.667 1.00 68.56 76 GLU A N 1
ATOM 564 C CA . GLU A 1 76 ? -57.160 21.656 15.746 1.00 68.56 76 GLU A CA 1
ATOM 565 C C . GLU A 1 76 ? -58.656 21.783 15.436 1.00 68.56 76 GLU A C 1
ATOM 567 O O . GLU A 1 76 ? -59.396 22.387 16.210 1.00 68.56 76 GLU A O 1
ATOM 572 N N . ARG A 1 77 ? -59.060 21.254 14.269 1.00 66.94 77 ARG A N 1
ATOM 573 C CA . ARG A 1 77 ? -60.400 21.232 13.635 1.00 66.94 77 ARG A CA 1
ATOM 574 C C . ARG A 1 77 ? -61.222 22.531 13.710 1.00 66.94 77 ARG A C 1
ATOM 576 O O . ARG A 1 77 ? -61.444 23.106 12.660 1.00 66.94 77 ARG A O 1
ATOM 583 N N . ASN A 1 78 ? -61.598 23.034 14.888 1.00 66.19 78 ASN A N 1
ATOM 584 C CA . ASN A 1 78 ? -62.342 24.291 15.082 1.00 66.19 78 ASN A CA 1
ATOM 585 C C . ASN A 1 78 ? -61.827 25.180 16.241 1.00 66.19 78 ASN A C 1
ATOM 587 O O . ASN A 1 78 ? -62.479 26.160 16.598 1.00 66.19 78 ASN A O 1
ATOM 591 N N . ARG A 1 79 ? -60.682 24.869 16.871 1.00 66.94 79 ARG A N 1
ATOM 592 C CA . ARG A 1 79 ? -60.112 25.651 17.991 1.00 66.94 79 ARG A CA 1
ATOM 593 C C . ARG A 1 79 ? -58.584 25.739 17.907 1.00 66.94 79 ARG A C 1
ATOM 595 O O . ARG A 1 79 ? -57.945 25.008 17.155 1.00 66.94 79 ARG A O 1
ATOM 602 N N . CYS A 1 80 ? -57.990 26.674 18.647 1.00 64.88 80 CYS A N 1
ATOM 603 C CA . CYS A 1 80 ? -56.537 26.761 18.801 1.00 64.88 80 CYS A CA 1
ATOM 604 C C . CYS A 1 80 ? -56.111 26.201 20.157 1.00 64.88 80 CYS A C 1
ATOM 606 O O . CYS A 1 80 ? -56.693 26.568 21.177 1.00 64.88 80 CYS A O 1
ATOM 608 N N . VAL A 1 81 ? -55.072 25.364 20.169 1.00 70.12 81 VAL A N 1
ATOM 609 C CA . VAL A 1 81 ? -54.527 24.757 21.391 1.00 70.12 81 VAL A CA 1
ATOM 610 C C . VAL A 1 81 ? -53.103 25.276 21.621 1.00 70.12 81 VAL A C 1
ATOM 612 O O . VAL A 1 81 ? -52.258 25.191 20.725 1.00 70.12 81 VAL A O 1
ATOM 615 N N . CYS A 1 82 ? -52.821 25.845 22.803 1.00 67.25 82 CYS A N 1
ATOM 616 C CA . CYS A 1 82 ? -51.450 26.193 23.204 1.00 67.25 82 CYS A CA 1
ATOM 617 C C . CYS A 1 82 ? -50.785 24.919 23.754 1.00 67.25 82 CYS A C 1
ATOM 619 O O . CYS A 1 82 ? -51.177 24.407 24.802 1.00 67.25 82 CYS A O 1
ATOM 621 N N . CYS A 1 83 ? -49.769 24.408 23.060 1.00 68.25 83 CYS A N 1
ATOM 622 C CA . CYS A 1 83 ? -48.989 23.270 23.537 1.00 68.25 83 CYS A CA 1
ATOM 623 C C . CYS A 1 83 ? -47.701 23.775 24.188 1.00 68.25 83 CYS A C 1
ATOM 625 O O . CYS A 1 83 ? -46.931 24.538 23.588 1.00 68.25 83 CYS A O 1
ATOM 627 N N . VAL A 1 84 ? -47.451 23.329 25.416 1.00 65.81 84 VAL A N 1
ATOM 628 C CA . VAL A 1 84 ? -46.205 23.620 26.120 1.00 65.81 84 VAL A CA 1
ATOM 629 C C . VAL A 1 84 ? -45.266 22.449 25.868 1.00 65.81 84 VAL A C 1
ATOM 631 O O . VAL A 1 84 ? -45.631 21.285 26.035 1.00 65.81 84 VAL A O 1
ATOM 634 N N . ARG A 1 85 ? -44.038 22.731 25.422 1.00 62.16 85 ARG A N 1
ATOM 635 C CA . ARG A 1 85 ? -43.007 21.692 25.392 1.00 62.16 85 ARG A CA 1
ATOM 636 C C . ARG A 1 85 ? -42.598 21.416 26.826 1.00 62.16 85 ARG A C 1
ATOM 638 O O . ARG A 1 85 ? -41.911 22.240 27.431 1.00 62.16 85 ARG A O 1
ATOM 645 N N . ASP A 1 86 ? -42.960 20.244 27.331 1.00 66.19 86 ASP A N 1
ATOM 646 C CA . ASP A 1 86 ? -42.357 19.723 28.545 1.00 66.19 86 ASP A CA 1
ATOM 647 C C . ASP A 1 86 ? -40.846 19.668 28.334 1.00 66.19 86 ASP A C 1
ATOM 649 O O . ASP A 1 86 ? -40.320 18.890 27.529 1.00 66.19 86 ASP A O 1
ATOM 653 N N . LYS A 1 87 ? -40.120 20.547 29.031 1.00 65.56 87 LYS A N 1
ATOM 654 C CA . LYS A 1 87 ? -38.661 20.503 29.065 1.00 65.56 87 LYS A CA 1
ATOM 655 C C . LYS A 1 87 ? -38.284 19.231 29.807 1.00 65.56 87 LYS A C 1
ATOM 657 O O . LYS A 1 87 ? -38.057 19.253 31.015 1.00 65.56 87 LYS A O 1
ATOM 662 N N . LYS A 1 88 ? -38.205 18.114 29.077 1.00 69.00 88 LYS A N 1
ATOM 663 C CA . LYS A 1 88 ? -37.730 16.828 29.583 1.00 69.00 88 LYS A CA 1
ATOM 664 C C . LYS A 1 88 ? -36.355 17.087 30.189 1.00 69.00 88 LYS A C 1
ATOM 666 O O . LYS A 1 88 ? -35.384 17.309 29.459 1.00 69.00 88 LYS A O 1
ATOM 671 N N . LYS A 1 89 ? -36.286 17.164 31.526 1.00 69.69 89 LYS A N 1
ATOM 672 C CA . LYS A 1 89 ? -35.049 17.468 32.252 1.00 69.69 89 LYS A CA 1
ATOM 673 C C . LYS A 1 89 ? -33.999 16.482 31.750 1.00 69.69 89 LYS A C 1
ATOM 675 O O . LYS A 1 89 ? -34.145 15.272 31.932 1.00 69.69 89 LYS A O 1
ATOM 680 N N . LYS A 1 90 ? -32.973 16.977 31.046 1.00 71.94 90 LYS A N 1
ATOM 681 C CA . LYS A 1 90 ? -31.890 16.130 30.535 1.00 71.94 90 LYS A CA 1
ATOM 682 C C . LYS A 1 90 ? -31.249 15.462 31.751 1.00 71.94 90 LYS A C 1
ATOM 684 O O . LYS A 1 90 ? -30.543 16.131 32.502 1.00 71.94 90 LYS A O 1
ATOM 689 N N . LYS A 1 91 ? -31.515 14.166 31.960 1.00 74.06 91 LYS A N 1
ATOM 690 C CA . LYS A 1 91 ? -30.853 13.379 33.009 1.00 74.06 91 LYS A CA 1
ATOM 691 C C . LYS A 1 91 ? -29.343 13.509 32.794 1.00 74.06 91 LYS A C 1
ATOM 693 O O . LYS A 1 91 ? -28.829 13.076 31.758 1.00 74.06 91 LYS A O 1
ATOM 698 N N . LYS A 1 92 ? -28.663 14.186 33.723 1.00 83.00 92 LYS A N 1
ATOM 699 C CA . LYS A 1 92 ? -27.203 14.306 33.734 1.00 83.00 92 LYS A CA 1
ATOM 700 C C . LYS A 1 92 ? -26.629 12.954 34.163 1.00 83.00 92 LYS A C 1
ATOM 702 O O . LYS A 1 92 ? -27.175 12.323 35.065 1.00 83.00 92 LYS A O 1
ATOM 707 N N . CYS A 1 93 ? -25.561 12.501 33.511 1.00 86.69 93 CYS A N 1
ATOM 708 C CA . CYS A 1 93 ? -24.844 11.309 33.961 1.00 86.69 93 CYS A CA 1
ATOM 709 C C . CYS A 1 93 ? -24.239 11.591 35.341 1.00 86.69 93 CYS A C 1
ATOM 711 O O . CYS A 1 93 ? -23.565 12.605 35.522 1.00 86.69 93 CYS A O 1
ATOM 713 N N . SER A 1 94 ? -24.493 10.716 36.314 1.00 82.38 94 SER A N 1
ATOM 714 C CA . SER A 1 94 ? -23.848 10.809 37.621 1.00 82.38 94 SER A CA 1
ATOM 715 C C . SER A 1 94 ? -22.403 10.316 37.523 1.00 82.38 94 SER A C 1
ATOM 717 O O . SER A 1 94 ? -22.150 9.263 36.943 1.00 82.38 94 SER A O 1
ATOM 719 N N . GLN A 1 95 ? -21.467 11.053 38.122 1.00 79.12 95 GLN A N 1
ATOM 720 C CA . GLN A 1 95 ? -20.051 10.667 38.257 1.00 79.12 95 GLN A CA 1
ATOM 721 C C . GLN A 1 95 ? -19.823 9.582 39.331 1.00 79.12 95 GLN A C 1
ATOM 723 O O . GLN A 1 95 ? -18.689 9.219 39.622 1.00 79.12 95 GLN A O 1
ATOM 728 N N . LYS A 1 96 ? -20.888 9.068 39.959 1.00 75.00 96 LYS A N 1
ATOM 729 C CA . LYS A 1 96 ? -20.795 7.995 40.955 1.00 75.00 96 LYS A CA 1
ATOM 730 C C . LYS A 1 96 ? -20.614 6.638 40.252 1.00 75.00 96 LYS A C 1
ATOM 732 O O . LYS A 1 96 ? -21.307 6.360 39.272 1.00 75.00 96 LYS A O 1
ATOM 737 N N . GLY A 1 97 ? -19.726 5.789 40.773 1.00 77.31 97 GLY A N 1
ATOM 738 C CA . GLY A 1 97 ? -19.509 4.412 40.307 1.00 77.31 97 GLY A CA 1
ATOM 739 C C . GLY A 1 97 ? -18.032 4.043 40.131 1.00 77.31 97 GLY A C 1
ATOM 740 O O . GLY A 1 97 ? -17.142 4.796 40.519 1.00 77.31 97 GLY A O 1
ATOM 741 N N . SER A 1 98 ? -17.793 2.887 39.507 1.00 81.25 98 SER A N 1
ATOM 742 C CA . SER A 1 98 ? -16.464 2.287 39.288 1.00 81.25 98 SER A CA 1
ATOM 743 C C . SER A 1 98 ? -15.587 3.062 38.290 1.00 81.25 98 SER A C 1
ATOM 745 O O . SER A 1 98 ? -14.385 2.831 38.216 1.00 81.25 98 SER A O 1
ATOM 747 N N . CYS A 1 99 ? -16.174 4.011 37.552 1.00 85.50 99 CYS A N 1
ATOM 748 C CA . CYS A 1 99 ? -15.479 4.916 36.629 1.00 85.50 99 CYS A CA 1
ATOM 749 C C . CYS A 1 99 ? -14.601 5.979 37.333 1.00 85.50 99 CYS A C 1
ATOM 751 O O . CYS A 1 99 ? -13.801 6.655 36.681 1.00 85.50 99 CYS A O 1
ATOM 753 N N . LYS A 1 100 ? -14.741 6.154 38.657 1.00 81.44 100 LYS A N 1
ATOM 754 C CA . LYS A 1 100 ? -13.979 7.148 39.427 1.00 81.44 100 LYS A CA 1
ATOM 755 C C . LYS A 1 100 ? -12.477 6.819 39.372 1.00 81.44 100 LYS A C 1
ATOM 757 O O . LYS A 1 100 ? -12.081 5.712 39.707 1.00 81.44 100 LYS A O 1
ATOM 762 N N . GLY A 1 101 ? -11.660 7.778 38.929 1.00 81.56 101 GLY A N 1
ATOM 763 C CA . GLY A 1 101 ? -10.195 7.651 38.828 1.00 81.56 101 GLY A CA 1
ATOM 764 C C . GLY A 1 101 ? -9.661 7.208 37.459 1.00 81.56 101 GLY A C 1
ATOM 765 O O . GLY A 1 101 ? -8.508 7.474 37.150 1.00 81.56 101 GLY A O 1
ATOM 766 N N . VAL A 1 102 ? -10.495 6.609 36.603 1.00 83.44 102 VAL A N 1
ATOM 767 C CA . VAL A 1 102 ? -10.090 6.146 35.256 1.00 83.44 102 VAL A CA 1
ATOM 768 C C . VAL A 1 102 ? -10.729 6.940 34.114 1.00 83.44 102 VAL A C 1
ATOM 770 O O . VAL A 1 102 ? -10.238 6.905 32.988 1.00 83.44 102 VAL A O 1
ATOM 773 N N . GLY A 1 103 ? -11.814 7.672 34.380 1.00 89.81 103 GLY A N 1
ATOM 774 C CA . GLY A 1 103 ? -12.505 8.454 33.360 1.00 89.81 103 GLY A CA 1
ATOM 775 C C . GLY A 1 103 ? -13.657 9.301 33.896 1.00 89.81 103 GLY A C 1
ATOM 776 O O . GLY A 1 103 ? -13.766 9.574 35.091 1.00 89.81 103 GLY A O 1
ATOM 777 N N . ARG A 1 104 ? -14.526 9.747 32.983 1.00 92.62 104 ARG A N 1
ATOM 778 C CA . ARG A 1 104 ? -15.743 10.516 33.269 1.00 92.62 104 ARG A CA 1
ATOM 779 C C . ARG A 1 104 ? -16.958 9.863 32.617 1.00 92.62 104 ARG A C 1
ATOM 781 O O . ARG A 1 104 ? -16.938 9.514 31.439 1.00 92.62 104 ARG A O 1
ATOM 788 N N . CYS A 1 105 ? -18.054 9.785 33.364 1.00 93.44 105 CYS A N 1
ATOM 789 C CA . CYS A 1 105 ? -19.323 9.262 32.863 1.00 93.44 105 CYS A CA 1
ATOM 790 C C . CYS A 1 105 ? -20.013 10.237 31.897 1.00 93.44 105 CYS A C 1
ATOM 792 O O . CYS A 1 105 ? -20.394 11.343 32.290 1.00 93.44 105 CYS A O 1
ATOM 794 N N . LYS A 1 106 ? -20.218 9.821 30.641 1.00 92.88 106 LYS A N 1
ATOM 795 C CA . LYS A 1 106 ? -20.872 10.620 29.586 1.00 92.88 106 LYS A CA 1
ATOM 796 C C . LYS A 1 106 ? -21.888 9.785 28.811 1.00 92.88 106 LYS A C 1
ATOM 798 O O . LYS A 1 106 ? -21.821 8.566 28.802 1.00 92.88 106 LYS A O 1
ATOM 803 N N . LYS A 1 107 ? -22.823 10.433 28.108 1.00 91.19 107 LYS A N 1
ATOM 804 C CA . LYS A 1 107 ? -23.733 9.719 27.189 1.00 91.19 107 LYS A CA 1
ATOM 805 C C . LYS A 1 107 ? -23.015 9.159 25.958 1.00 91.19 107 LYS A C 1
ATOM 807 O O . LYS A 1 107 ? -23.469 8.175 25.393 1.00 91.19 107 LYS A O 1
ATOM 812 N N . ARG A 1 108 ? -21.942 9.824 25.518 1.00 91.12 108 ARG A N 1
ATOM 813 C CA . ARG A 1 108 ? -21.081 9.445 24.388 1.00 91.12 108 ARG A CA 1
ATOM 814 C C . ARG A 1 108 ? -19.662 9.938 24.674 1.00 91.12 108 ARG A C 1
ATOM 816 O O . ARG A 1 108 ? -19.515 11.030 25.232 1.00 91.12 108 ARG A O 1
ATOM 823 N N . CYS A 1 109 ? -18.649 9.160 24.305 1.00 91.25 109 CYS A N 1
ATOM 824 C CA . CYS A 1 109 ? -17.249 9.577 24.416 1.00 91.25 109 CYS A CA 1
ATOM 825 C C . CYS A 1 109 ? -16.870 10.524 23.274 1.00 91.25 109 CYS A C 1
ATOM 827 O O . CYS A 1 109 ? -17.456 10.466 22.189 1.00 91.25 109 CYS A O 1
ATOM 829 N N . ARG A 1 110 ? -15.922 11.437 23.519 1.00 87.44 110 ARG A N 1
ATOM 830 C CA . ARG A 1 110 ? -15.418 12.326 22.465 1.00 87.44 110 ARG A CA 1
ATOM 831 C C . ARG A 1 110 ? -14.532 11.540 21.505 1.00 87.44 110 ARG A C 1
ATOM 833 O O . ARG A 1 110 ? -13.435 11.134 21.879 1.00 87.44 110 ARG A O 1
ATOM 840 N N . LYS A 1 111 ? -14.989 11.393 20.259 1.00 80.62 111 LYS A N 1
ATOM 841 C CA . LYS A 1 111 ? -14.210 10.790 19.171 1.00 80.62 111 LYS A CA 1
ATOM 842 C C . LYS A 1 111 ? -12.822 11.447 19.100 1.00 80.62 111 LYS A C 1
ATOM 844 O O . LYS A 1 111 ? -12.728 12.673 19.107 1.00 80.62 111 LYS A O 1
ATOM 849 N N . GLY A 1 112 ? -11.770 10.630 19.105 1.00 75.12 112 GLY A N 1
ATOM 850 C CA . GLY A 1 112 ? -10.372 11.067 19.001 1.00 75.12 112 GLY A CA 1
ATOM 851 C C . GLY A 1 112 ? -9.729 11.631 20.275 1.00 75.12 112 GLY A C 1
ATOM 852 O O . GLY A 1 112 ? -8.538 11.904 20.257 1.00 75.12 112 GLY A O 1
ATOM 853 N N . LYS A 1 113 ? -10.467 11.811 21.381 1.00 77.12 113 LYS A N 1
ATOM 854 C CA . LYS A 1 113 ? -9.889 12.270 22.667 1.00 77.12 113 LYS A CA 1
ATOM 855 C C . LYS A 1 113 ? -10.138 11.301 23.815 1.00 77.12 113 LYS A C 1
ATOM 857 O O . LYS A 1 113 ? -9.385 11.273 24.783 1.00 77.12 113 LYS A O 1
ATOM 862 N N . GLU A 1 114 ? -11.222 10.539 23.732 1.00 87.50 114 GLU A N 1
ATOM 863 C CA . GLU A 1 114 ? -11.650 9.627 24.780 1.00 87.50 114 GLU A CA 1
ATOM 864 C C . GLU A 1 114 ? -12.130 8.310 24.179 1.00 87.50 114 GLU A C 1
ATOM 866 O O . GLU A 1 114 ? -12.798 8.299 23.143 1.00 87.50 114 GLU A O 1
ATOM 871 N N . GLN A 1 115 ? -11.865 7.215 24.885 1.00 88.81 115 GLN A N 1
ATOM 872 C CA . GLN A 1 115 ? -12.414 5.900 24.572 1.00 88.81 115 GLN A CA 1
ATOM 873 C C . GLN A 1 115 ? -13.285 5.391 25.715 1.00 88.81 115 GLN A C 1
ATOM 875 O O . GLN A 1 115 ? -13.147 5.813 26.869 1.00 88.81 115 GLN A O 1
ATOM 880 N N . GLN A 1 116 ? -14.199 4.480 25.389 1.00 90.12 116 GLN A N 1
ATOM 881 C CA . GLN A 1 116 ? -14.950 3.767 26.408 1.00 90.12 116 GLN A CA 1
ATOM 882 C C . GLN A 1 116 ? -13.993 2.858 27.181 1.00 90.12 116 GLN A C 1
ATOM 884 O O . GLN A 1 116 ? -13.256 2.080 26.582 1.00 90.12 116 GLN A O 1
ATOM 889 N N . VAL A 1 117 ? -14.001 2.967 28.506 1.00 86.12 117 VAL A N 1
ATOM 890 C CA . VAL A 1 117 ? -13.217 2.094 29.381 1.00 86.12 117 VAL A CA 1
ATOM 891 C C . VAL A 1 117 ? -14.002 0.792 29.570 1.00 86.12 117 VAL A C 1
ATOM 893 O O . VAL A 1 117 ? -15.101 0.839 30.139 1.00 86.12 117 VAL A O 1
ATOM 896 N N . PRO A 1 118 ? -13.497 -0.357 29.089 1.00 77.00 118 PRO A N 1
ATOM 897 C CA . PRO A 1 118 ? -14.172 -1.637 29.269 1.00 77.00 118 PRO A CA 1
ATOM 898 C C . PRO A 1 118 ? -14.227 -2.020 30.758 1.00 77.00 118 PRO A C 1
ATOM 900 O O . PRO A 1 118 ? -13.427 -1.554 31.570 1.00 77.00 118 PRO A O 1
ATOM 903 N N . HIS A 1 119 ? -15.223 -2.825 31.138 1.00 78.62 119 HIS A N 1
ATOM 904 C CA . HIS A 1 119 ? -15.466 -3.304 32.513 1.00 78.62 119 HIS A CA 1
ATOM 905 C C . HIS A 1 119 ? -15.741 -2.231 33.586 1.00 78.62 119 HIS A C 1
ATOM 907 O O . HIS A 1 119 ? -15.892 -2.556 34.765 1.00 78.62 119 HIS A O 1
ATOM 913 N N . LYS A 1 120 ? -15.863 -0.951 33.214 1.00 83.69 120 LYS A N 1
ATOM 914 C CA . LYS A 1 120 ? -16.224 0.134 34.137 1.00 83.69 120 LYS A CA 1
ATOM 915 C C . LYS A 1 120 ? -17.588 0.704 33.783 1.00 83.69 120 LYS A C 1
ATOM 917 O O . LYS A 1 120 ? -17.833 1.156 32.666 1.00 83.69 120 LYS A O 1
ATOM 922 N N . THR A 1 121 ? -18.484 0.708 34.762 1.00 85.25 121 THR A N 1
ATOM 923 C CA . THR A 1 121 ? -19.876 1.122 34.591 1.00 85.25 121 THR A CA 1
ATOM 924 C C . THR A 1 121 ? -20.169 2.411 35.350 1.00 85.25 121 THR A C 1
ATOM 926 O O . THR A 1 121 ? -19.666 2.683 36.444 1.00 85.25 121 THR A O 1
ATOM 929 N N . CYS A 1 122 ? -21.006 3.244 34.742 1.00 89.69 122 CYS A N 1
ATOM 930 C CA . CYS A 1 122 ? -21.561 4.423 35.389 1.00 89.69 122 CYS A CA 1
ATOM 931 C C . CYS A 1 122 ? -22.818 4.041 36.172 1.00 89.69 122 CYS A C 1
ATOM 933 O O . CYS A 1 122 ? -23.626 3.252 35.687 1.00 89.69 122 CYS A O 1
ATOM 935 N N . LYS A 1 123 ? -23.049 4.653 37.343 1.00 90.25 123 LYS A N 1
ATOM 936 C CA . LYS A 1 123 ? -24.261 4.383 38.145 1.00 90.25 123 LYS A CA 1
ATOM 937 C C . LYS A 1 123 ? -25.560 4.706 37.392 1.00 90.25 123 LYS A C 1
ATOM 939 O O . LYS A 1 123 ? -26.612 4.143 37.673 1.00 90.25 123 LYS A O 1
ATOM 944 N N . THR A 1 124 ? -25.513 5.643 36.445 1.00 87.31 124 THR A N 1
ATOM 945 C CA . THR A 1 124 ? -26.664 6.004 35.608 1.00 87.31 124 THR A CA 1
ATOM 946 C C . THR A 1 124 ? -26.745 5.093 34.382 1.00 87.31 124 THR A C 1
ATOM 948 O O . THR A 1 124 ? -25.837 5.115 33.550 1.00 87.31 124 THR A O 1
ATOM 951 N N . LYS A 1 125 ? -27.852 4.347 34.234 1.00 87.81 125 LYS A N 1
ATOM 952 C CA . LYS A 1 125 ? -28.131 3.536 33.034 1.00 87.81 125 LYS A CA 1
ATOM 953 C C . LYS A 1 125 ? -28.055 4.398 31.762 1.00 87.81 125 LYS A C 1
ATOM 955 O O . LYS A 1 125 ? -28.579 5.514 31.734 1.00 87.81 125 LYS A O 1
ATOM 960 N N . GLY A 1 126 ? -27.406 3.873 30.721 1.00 88.31 126 GLY A N 1
ATOM 961 C CA . GLY A 1 126 ? -27.212 4.562 29.437 1.00 88.31 126 GLY A CA 1
ATOM 962 C C . GLY A 1 126 ? -26.078 5.598 29.412 1.00 88.31 126 GLY A C 1
ATOM 963 O O . GLY A 1 126 ? -26.012 6.401 28.482 1.00 88.31 126 GLY A O 1
ATOM 964 N N . CYS A 1 127 ? -25.205 5.614 30.423 1.00 92.56 127 CYS A N 1
ATOM 965 C CA . CYS A 1 127 ? -23.960 6.382 30.410 1.00 92.56 127 CYS A CA 1
ATOM 966 C C . CYS A 1 127 ? -22.757 5.439 30.260 1.00 92.56 127 CYS A C 1
ATOM 968 O O . CYS A 1 127 ? -22.735 4.352 30.833 1.00 92.56 127 CYS A O 1
ATOM 970 N N . LEU A 1 128 ? -21.754 5.891 29.514 1.00 92.50 128 LEU A N 1
ATOM 971 C CA . LEU A 1 128 ? -20.494 5.207 29.242 1.00 92.50 128 LEU A CA 1
ATOM 972 C C . LEU A 1 128 ? -19.384 5.836 30.091 1.00 92.50 128 LEU A C 1
ATOM 974 O O . LEU A 1 128 ? -19.357 7.060 30.270 1.00 92.50 128 LEU A O 1
ATOM 978 N N . CYS A 1 129 ? -18.465 5.018 30.600 1.00 93.38 129 CYS A N 1
ATOM 979 C CA . CYS A 1 129 ? -17.247 5.513 31.233 1.00 93.38 129 CYS A CA 1
ATOM 980 C C . CYS A 1 129 ? -16.243 5.896 30.141 1.00 93.38 129 CYS A C 1
ATOM 982 O O . CYS A 1 129 ? -15.750 5.021 29.436 1.00 93.38 129 CYS A O 1
ATOM 984 N N . CYS A 1 130 ? -15.970 7.190 29.973 1.00 93.06 130 CYS A N 1
ATOM 985 C CA . CYS A 1 130 ? -15.054 7.699 28.954 1.00 93.06 130 CYS A CA 1
ATOM 986 C C . CYS A 1 130 ? -13.741 8.128 29.611 1.00 93.06 130 CYS A C 1
ATOM 988 O O . CYS A 1 130 ? -13.732 9.083 30.390 1.00 93.06 130 CYS A O 1
ATOM 990 N N . GLY A 1 131 ? -12.656 7.419 29.323 1.00 89.31 131 GLY A N 1
ATOM 991 C CA . GLY A 1 131 ? -11.306 7.753 29.781 1.00 89.31 131 GLY A CA 1
ATOM 992 C C . GLY A 1 131 ? -10.500 8.420 28.668 1.00 89.31 131 GLY A C 1
ATOM 993 O O . GLY A 1 131 ? -10.909 8.332 27.505 1.00 89.31 131 GLY A O 1
ATOM 994 N N . PRO A 1 132 ? -9.372 9.081 28.985 1.00 85.50 132 PRO A N 1
ATOM 995 C CA . PRO A 1 132 ? -8.411 9.452 27.953 1.00 85.50 132 PRO A CA 1
ATOM 996 C C . PRO A 1 132 ? -8.036 8.199 27.160 1.00 85.50 132 PRO A C 1
ATOM 998 O O . PRO A 1 132 ? -7.963 7.103 27.726 1.00 85.50 132 PRO A O 1
ATOM 1001 N N . ILE A 1 133 ? -7.827 8.353 25.853 1.00 74.00 133 ILE A N 1
ATOM 1002 C CA . ILE A 1 133 ? -7.180 7.305 25.063 1.00 74.00 133 ILE A CA 1
ATOM 1003 C C . ILE A 1 133 ? -5.797 7.165 25.681 1.00 74.00 133 ILE A C 1
ATOM 1005 O O . ILE A 1 133 ? -4.944 8.031 25.500 1.00 74.00 133 ILE A O 1
ATOM 1009 N N . LYS A 1 134 ? -5.606 6.134 26.507 1.00 67.12 134 LYS A N 1
ATOM 1010 C CA . LYS A 1 134 ? -4.268 5.767 26.929 1.00 67.12 134 LYS A CA 1
ATOM 1011 C C . LYS A 1 134 ? -3.602 5.307 25.646 1.00 67.12 134 LYS A C 1
ATOM 1013 O O . LYS A 1 134 ? -3.839 4.189 25.207 1.00 67.12 134 LYS A O 1
ATOM 1018 N N . THR A 1 135 ? 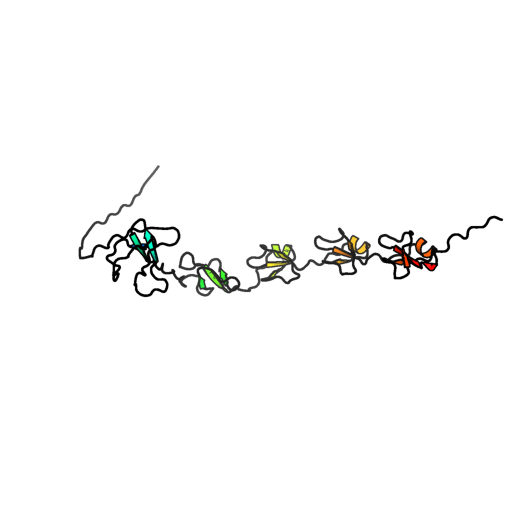-2.785 6.169 25.057 1.00 58.09 135 THR A N 1
ATOM 1019 C CA . THR A 1 135 ? -1.737 5.811 24.096 1.00 58.09 135 THR A CA 1
ATOM 1020 C C . THR A 1 135 ? -0.670 4.976 24.813 1.00 58.09 135 THR A C 1
ATOM 1022 O O . THR A 1 135 ? 0.517 5.272 24.762 1.00 58.09 135 THR A O 1
ATOM 1025 N N . GLY A 1 136 ? -1.106 3.988 25.596 1.00 58.28 136 GLY A N 1
ATOM 1026 C CA . GLY A 1 136 ? -0.244 2.938 26.089 1.00 58.28 136 GLY A CA 1
ATOM 1027 C C . GLY A 1 136 ? 0.126 2.059 24.909 1.00 58.28 136 GLY A C 1
ATOM 1028 O O . GLY A 1 136 ? -0.617 1.995 23.926 1.00 58.28 136 GLY A O 1
ATOM 1029 N N . GLN A 1 137 ? 1.285 1.416 25.022 1.00 60.25 137 GLN A N 1
ATOM 1030 C CA . GLN A 1 137 ? 1.743 0.398 24.086 1.00 60.25 137 GLN A CA 1
ATOM 1031 C C . GLN A 1 137 ? 0.569 -0.502 23.709 1.00 60.25 137 GLN A C 1
ATOM 1033 O O . GLN A 1 137 ? -0.096 -1.072 24.579 1.00 60.25 137 GLN A O 1
ATOM 1038 N N . CYS A 1 138 ? 0.275 -0.559 22.413 1.00 69.62 138 CYS A N 1
ATOM 1039 C CA . CYS A 1 138 ? -0.733 -1.467 21.908 1.00 69.62 138 CYS A CA 1
ATOM 1040 C C . CYS A 1 138 ? -0.341 -2.881 22.348 1.00 69.62 138 CYS A C 1
ATOM 1042 O O . CYS A 1 138 ? 0.825 -3.250 22.170 1.00 69.62 138 CYS A O 1
ATOM 1044 N N . PRO A 1 139 ? -1.261 -3.658 22.943 1.00 68.88 139 PRO A N 1
ATOM 1045 C CA . PRO A 1 139 ? -0.951 -5.023 23.330 1.00 68.88 139 PRO A CA 1
ATOM 1046 C C . PRO A 1 139 ? -0.447 -5.781 22.100 1.00 68.88 139 PRO A C 1
ATOM 1048 O O . PRO A 1 139 ? -0.996 -5.648 21.004 1.00 68.88 139 PRO A O 1
ATOM 1051 N N . LEU A 1 140 ? 0.648 -6.514 22.290 1.00 69.19 140 LEU A N 1
ATOM 1052 C CA . LEU A 1 140 ? 1.300 -7.288 21.243 1.00 69.19 140 LEU A CA 1
ATOM 1053 C C . LEU A 1 140 ? 0.337 -8.398 20.808 1.00 69.19 140 LEU A C 1
ATOM 1055 O O . LEU A 1 140 ? 0.029 -9.289 21.595 1.00 69.19 140 LEU A O 1
ATOM 1059 N N . ASP A 1 141 ? -0.164 -8.320 19.577 1.00 82.69 141 ASP A N 1
ATOM 1060 C CA . ASP A 1 141 ? -1.063 -9.329 19.023 1.00 82.69 141 ASP A CA 1
ATOM 1061 C C . ASP A 1 141 ? -0.289 -10.310 18.133 1.00 82.69 141 ASP A C 1
ATOM 1063 O O . ASP A 1 141 ? 0.438 -9.912 17.213 1.00 82.69 141 ASP A O 1
ATOM 1067 N N . LEU A 1 142 ? -0.443 -11.607 18.412 1.00 84.81 142 LEU A N 1
ATOM 1068 C CA . LEU A 1 142 ? 0.220 -12.688 17.677 1.00 84.81 142 LEU A CA 1
ATOM 1069 C C . LEU A 1 142 ? -0.206 -12.728 16.201 1.00 84.81 142 LEU A C 1
ATOM 1071 O O . LEU A 1 142 ? 0.613 -13.057 15.346 1.00 84.81 142 LEU A O 1
ATOM 1075 N N . GLY A 1 143 ? -1.447 -12.346 15.883 1.00 89.50 143 GLY A N 1
ATOM 1076 C CA . GLY A 1 143 ? -1.961 -12.286 14.518 1.00 89.50 143 GLY A CA 1
ATOM 1077 C C . GLY A 1 143 ? -1.320 -11.165 13.701 1.00 89.50 143 GLY A C 1
ATOM 1078 O O . GLY A 1 143 ? -0.921 -11.388 12.556 1.00 89.50 143 GLY A O 1
ATOM 1079 N N . CYS A 1 144 ? -1.146 -9.980 14.295 1.00 91.12 144 CYS A N 1
ATOM 1080 C CA . CYS A 1 144 ? -0.420 -8.884 13.645 1.00 91.12 144 CYS A CA 1
ATOM 1081 C C . CYS A 1 144 ? 1.054 -9.248 13.404 1.00 91.12 144 CYS A C 1
ATOM 1083 O O . CYS A 1 144 ? 1.575 -9.074 12.298 1.00 91.12 144 CYS A O 1
ATOM 1085 N N . LYS A 1 145 ? 1.697 -9.855 14.409 1.00 87.44 145 LYS A N 1
ATOM 1086 C CA . LYS A 1 145 ? 3.089 -10.307 14.312 1.00 87.44 145 LYS A CA 1
ATOM 1087 C C . LYS A 1 145 ? 3.277 -11.404 13.260 1.00 87.44 145 LYS A C 1
ATOM 1089 O O . LYS A 1 145 ? 4.239 -11.351 12.502 1.00 87.44 145 LYS A O 1
ATOM 1094 N N . ALA A 1 146 ? 2.340 -12.346 13.136 1.00 87.31 146 ALA A N 1
ATOM 1095 C CA . ALA A 1 146 ? 2.368 -13.387 12.101 1.00 87.31 146 ALA A CA 1
ATOM 1096 C C . ALA A 1 146 ? 2.276 -12.818 10.672 1.00 87.31 146 ALA A C 1
ATOM 1098 O O . ALA A 1 146 ? 2.786 -13.409 9.720 1.00 87.31 146 ALA A O 1
ATOM 1099 N N . LYS A 1 147 ? 1.655 -11.643 10.505 1.00 86.19 147 LYS A N 1
ATOM 1100 C CA . LYS A 1 147 ? 1.653 -10.910 9.230 1.00 86.19 147 LYS A CA 1
ATOM 1101 C C . LYS A 1 147 ? 2.920 -10.079 9.006 1.00 86.19 147 LYS A C 1
ATOM 1103 O O . LYS A 1 147 ? 3.117 -9.612 7.885 1.00 86.19 147 LYS A O 1
ATOM 1108 N N . GLY A 1 148 ? 3.810 -10.002 9.995 1.00 88.00 148 GLY A N 1
ATOM 1109 C CA . GLY A 1 148 ? 5.053 -9.232 9.956 1.00 88.00 148 GLY A CA 1
ATOM 1110 C C . GLY A 1 148 ? 4.880 -7.776 10.387 1.00 88.00 148 GLY A C 1
ATOM 1111 O O . GLY A 1 148 ? 5.737 -6.959 10.078 1.00 88.00 148 GLY A O 1
ATOM 1112 N N . GLY A 1 149 ? 3.770 -7.437 11.050 1.00 90.75 149 GLY A N 1
ATOM 1113 C CA . GLY A 1 149 ? 3.489 -6.081 11.514 1.00 90.75 149 GLY A CA 1
ATOM 1114 C C . GLY A 1 149 ? 3.614 -5.896 13.018 1.00 90.75 149 GLY A C 1
ATOM 1115 O O . GLY A 1 149 ? 3.775 -6.852 13.777 1.00 90.75 149 GLY A O 1
ATOM 1116 N N . ASN A 1 150 ? 3.473 -4.640 13.437 1.00 91.38 150 ASN A N 1
ATOM 1117 C CA . ASN A 1 150 ? 3.376 -4.231 14.833 1.00 91.38 150 ASN A CA 1
ATOM 1118 C C . ASN A 1 150 ? 2.100 -3.419 15.070 1.00 91.38 150 ASN A C 1
ATOM 1120 O O . ASN A 1 150 ? 1.672 -2.623 14.232 1.00 91.38 150 ASN A O 1
ATOM 1124 N N . CYS A 1 151 ? 1.492 -3.597 16.241 1.00 91.38 151 CYS A N 1
ATOM 1125 C CA . CYS A 1 151 ? 0.336 -2.807 16.637 1.00 91.38 151 CYS A CA 1
ATOM 1126 C C . CYS A 1 151 ? 0.781 -1.384 17.012 1.00 91.38 151 CYS A C 1
ATOM 1128 O O . CYS A 1 151 ? 1.495 -1.199 17.997 1.00 91.38 151 CYS A O 1
ATOM 1130 N N . LYS A 1 152 ? 0.331 -0.377 16.257 1.00 88.75 152 LYS A N 1
ATOM 1131 C CA . LYS A 1 152 ? 0.538 1.050 16.557 1.00 88.75 152 LYS A CA 1
ATOM 1132 C C . LYS A 1 152 ? -0.811 1.773 16.637 1.00 88.75 152 LYS A C 1
ATOM 1134 O O . LYS A 1 152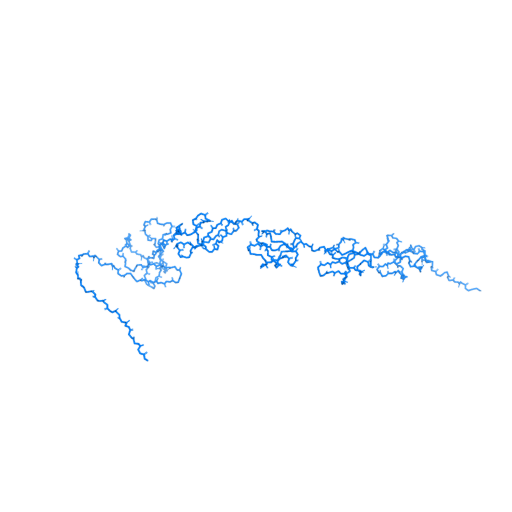 ? -1.819 1.330 16.080 1.00 88.75 152 LYS A O 1
ATOM 1139 N N . ALA A 1 153 ? -0.850 2.914 17.324 1.00 83.25 153 ALA A N 1
ATOM 1140 C CA . ALA A 1 153 ? -2.050 3.757 17.359 1.00 83.25 153 ALA A CA 1
ATOM 1141 C C . ALA A 1 153 ? -2.400 4.305 15.958 1.00 83.25 153 ALA A C 1
ATOM 1143 O O . ALA A 1 153 ? -3.574 4.384 15.589 1.00 83.25 153 ALA A O 1
ATOM 1144 N N . SER A 1 154 ? -1.372 4.610 15.167 1.00 87.06 154 SER A N 1
ATOM 1145 C CA . SER A 1 154 ? -1.430 5.004 13.759 1.00 87.06 154 SER A CA 1
ATOM 1146 C C . SER A 1 154 ? -0.271 4.358 13.001 1.00 87.06 154 SER A C 1
ATOM 1148 O O . SER A 1 154 ? 0.800 4.173 13.575 1.00 87.06 154 SER A O 1
ATOM 1150 N N . CYS A 1 155 ? -0.506 4.005 11.740 1.00 89.56 155 CYS A N 1
ATOM 1151 C CA . CYS A 1 155 ? 0.529 3.507 10.837 1.00 89.56 155 CYS A CA 1
ATOM 1152 C C . CYS A 1 155 ? 1.208 4.677 10.131 1.00 89.56 155 CYS A C 1
ATOM 1154 O O . CYS A 1 155 ? 0.579 5.729 9.987 1.00 89.56 155 CYS A O 1
ATOM 1156 N N . ASP A 1 156 ? 2.458 4.479 9.727 1.00 88.50 156 ASP A N 1
ATOM 1157 C CA . ASP A 1 156 ? 3.159 5.397 8.831 1.00 88.50 156 ASP A CA 1
ATOM 1158 C C . ASP A 1 156 ? 2.527 5.341 7.424 1.00 88.50 156 ASP A C 1
ATOM 1160 O O . ASP A 1 156 ? 1.788 4.401 7.117 1.00 88.50 156 ASP A O 1
ATOM 1164 N N . ASP A 1 157 ? 2.767 6.343 6.574 1.00 83.94 157 ASP A N 1
ATOM 1165 C CA . ASP A 1 157 ? 2.140 6.421 5.240 1.00 83.94 157 ASP A CA 1
ATOM 1166 C C . ASP A 1 157 ? 2.530 5.245 4.322 1.00 83.94 157 ASP A C 1
ATOM 1168 O O . ASP A 1 157 ? 1.736 4.827 3.478 1.00 83.94 157 ASP A O 1
ATOM 1172 N N . ASP A 1 158 ? 3.715 4.668 4.535 1.00 81.25 158 ASP A N 1
ATOM 1173 C CA . ASP A 1 158 ? 4.222 3.506 3.797 1.00 81.25 158 ASP A CA 1
ATOM 1174 C C . ASP A 1 158 ? 3.777 2.155 4.392 1.00 81.25 158 ASP A C 1
ATOM 1176 O O . ASP A 1 158 ? 3.913 1.111 3.749 1.00 81.25 158 ASP A O 1
ATOM 1180 N N . ASP A 1 159 ? 3.246 2.147 5.620 1.00 89.25 159 ASP A N 1
ATOM 1181 C CA . ASP A 1 159 ? 2.835 0.930 6.321 1.00 89.25 159 ASP A CA 1
ATOM 1182 C C . ASP A 1 159 ? 1.454 0.454 5.824 1.00 89.25 159 ASP A C 1
ATOM 1184 O O . ASP A 1 159 ? 0.465 1.196 5.793 1.00 89.25 159 ASP A O 1
ATOM 1188 N N . LEU A 1 160 ? 1.317 -0.847 5.547 1.00 89.19 160 LEU A N 1
ATOM 1189 C CA . LEU A 1 160 ? 0.017 -1.442 5.249 1.00 89.19 160 LEU A CA 1
ATOM 1190 C C . LEU A 1 160 ? -0.814 -1.562 6.534 1.00 89.19 160 LEU A C 1
ATOM 1192 O O . LEU A 1 160 ? -0.509 -2.342 7.442 1.00 89.19 160 LEU A O 1
ATOM 1196 N N . LYS A 1 161 ? -1.918 -0.814 6.586 1.00 92.38 161 LYS A N 1
ATOM 1197 C CA . LYS A 1 161 ? -2.850 -0.799 7.715 1.00 92.38 161 LYS A CA 1
ATOM 1198 C C . LYS A 1 161 ? -3.854 -1.954 7.654 1.00 92.38 161 LYS A C 1
ATOM 1200 O O . LYS A 1 161 ? -4.809 -1.921 6.879 1.00 92.38 161 LYS A O 1
ATOM 1205 N N . LEU A 1 162 ? -3.719 -2.921 8.558 1.00 88.50 162 LEU A N 1
ATOM 1206 C CA . LEU A 1 162 ? -4.677 -4.012 8.749 1.00 88.50 162 LEU A CA 1
ATOM 1207 C C . LEU A 1 162 ? -5.579 -3.743 9.966 1.00 88.50 162 LEU A C 1
ATOM 1209 O O . LEU A 1 162 ? -5.115 -3.509 11.086 1.00 88.50 162 LEU A O 1
ATOM 1213 N N . SER A 1 163 ? -6.895 -3.770 9.745 1.00 86.12 163 SER A N 1
ATOM 1214 C CA . SER A 1 163 ? -7.904 -3.555 10.792 1.00 86.12 163 SER A CA 1
ATOM 1215 C C . SER A 1 163 ? -8.314 -4.876 11.451 1.00 86.12 163 SER A C 1
ATOM 1217 O O . SER A 1 163 ? -8.375 -5.905 10.788 1.00 86.12 163 SER A O 1
ATOM 1219 N N . GLY A 1 164 ? -8.626 -4.850 12.751 1.00 83.94 164 GLY A N 1
ATOM 1220 C CA . GLY A 1 164 ? -9.168 -6.009 13.481 1.00 83.94 164 GLY A CA 1
ATOM 1221 C C . GLY A 1 164 ? -8.136 -6.996 14.039 1.00 83.94 164 GLY A C 1
ATOM 1222 O O . GLY A 1 164 ? -8.521 -7.888 14.783 1.00 83.94 164 GLY A O 1
ATOM 1223 N N . LEU A 1 165 ? -6.846 -6.811 13.742 1.00 88.12 165 LEU A N 1
ATOM 1224 C CA . LEU A 1 165 ? -5.756 -7.640 14.279 1.00 88.12 165 LEU A CA 1
ATOM 1225 C C . LEU A 1 165 ? -5.158 -7.112 15.589 1.00 88.12 165 LEU A C 1
ATOM 1227 O O . LEU A 1 165 ? -4.365 -7.799 16.201 1.00 88.12 165 LEU A O 1
ATOM 1231 N N . CYS A 1 166 ? -5.484 -5.893 16.018 1.00 88.50 166 CYS A N 1
ATOM 1232 C CA . CYS A 1 166 ? -5.002 -5.339 17.284 1.00 88.50 166 CYS A CA 1
ATOM 1233 C C . CYS A 1 166 ? -6.190 -4.799 18.081 1.00 88.50 166 CYS A C 1
ATOM 1235 O O . CYS A 1 166 ? -7.038 -4.085 17.535 1.00 88.50 166 CYS A O 1
ATOM 1237 N N . GLN A 1 167 ? -6.253 -5.084 19.384 1.00 80.00 167 GLN A N 1
ATOM 1238 C CA . GLN A 1 167 ? -7.301 -4.520 20.236 1.00 80.00 167 GLN A CA 1
ATOM 1239 C C . GLN A 1 167 ? -7.078 -3.015 20.421 1.00 80.00 167 GLN A C 1
ATOM 1241 O O . GLN A 1 167 ? -6.125 -2.589 21.066 1.00 80.00 167 GLN A O 1
ATOM 1246 N N . HIS A 1 168 ? -7.984 -2.212 19.856 1.00 74.94 168 HIS A N 1
ATOM 1247 C CA . HIS A 1 168 ? -7.984 -0.744 19.941 1.00 74.94 168 HIS A CA 1
ATOM 1248 C C . HIS A 1 168 ? -6.798 -0.030 19.265 1.00 74.94 168 HIS A C 1
ATOM 1250 O O . HIS A 1 168 ? -6.610 1.167 19.476 1.00 74.94 168 HIS A O 1
ATOM 1256 N N . CYS A 1 169 ? -6.060 -0.731 18.404 1.00 87.62 169 CYS A N 1
ATOM 1257 C CA . CYS A 1 169 ? -4.966 -0.190 17.601 1.00 87.62 169 CYS A CA 1
ATOM 1258 C C . CYS A 1 169 ? -5.087 -0.632 16.139 1.00 87.62 169 CYS A C 1
ATOM 1260 O O . CYS A 1 169 ? -5.956 -1.429 15.785 1.00 87.62 169 CYS A O 1
ATOM 1262 N N . SER A 1 170 ? -4.211 -0.105 15.286 1.00 89.69 170 SER A N 1
ATOM 1263 C CA . SER A 1 170 ? -4.060 -0.564 13.906 1.00 89.69 170 SER A CA 1
ATOM 1264 C C . SER A 1 170 ? -2.855 -1.498 13.822 1.00 89.69 170 SER A C 1
ATOM 1266 O O . SER A 1 170 ? -1.814 -1.205 14.409 1.00 89.69 170 SER A O 1
ATOM 1268 N N . CYS A 1 171 ? -2.986 -2.622 13.119 1.00 93.19 171 CYS A N 1
ATOM 1269 C CA . CYS A 1 171 ? -1.822 -3.436 12.792 1.00 93.19 171 CYS A CA 1
ATOM 1270 C C . CYS A 1 171 ? -1.115 -2.786 11.606 1.00 93.19 171 CYS A C 1
ATOM 1272 O O . CYS A 1 171 ? -1.707 -2.665 10.534 1.00 93.19 171 CYS A O 1
ATOM 1274 N N . CYS A 1 172 ? 0.113 -2.335 11.821 1.00 93.75 172 CYS A N 1
ATOM 1275 C CA . CYS A 1 172 ? 0.919 -1.659 10.819 1.00 93.75 172 CYS A CA 1
ATOM 1276 C C . CYS A 1 172 ? 1.980 -2.637 10.353 1.00 93.75 172 CYS A C 1
ATOM 1278 O O . CYS A 1 172 ? 2.878 -3.008 11.115 1.00 93.75 172 CYS A O 1
ATOM 1280 N N . VAL A 1 173 ? 1.802 -3.133 9.136 1.00 91.94 173 VAL A N 1
ATOM 1281 C CA . VAL A 1 173 ? 2.737 -4.056 8.511 1.00 91.94 173 VAL A CA 1
ATOM 1282 C C . VAL A 1 173 ? 3.664 -3.211 7.648 1.00 91.94 173 VAL A C 1
ATOM 1284 O O . VAL A 1 173 ? 3.184 -2.685 6.640 1.00 91.94 173 VAL A O 1
ATOM 1287 N N . PRO A 1 174 ? 4.947 -3.045 8.022 1.00 84.94 174 PRO A N 1
ATOM 1288 C CA . PRO A 1 174 ? 5.888 -2.381 7.140 1.00 84.94 174 PRO A CA 1
ATOM 1289 C C . PRO A 1 174 ? 5.910 -3.119 5.803 1.00 84.94 174 PRO A C 1
ATOM 1291 O O . PRO A 1 174 ? 5.701 -4.342 5.779 1.00 84.94 174 PRO A O 1
ATOM 1294 N N . PRO A 1 1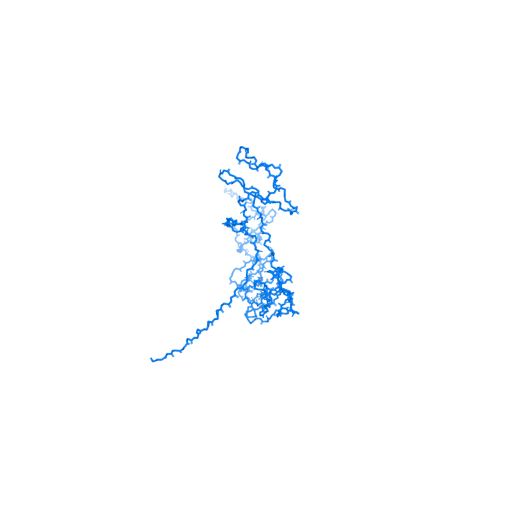75 ? 6.128 -2.404 4.689 1.00 77.38 175 PRO A N 1
ATOM 1295 C CA . PRO A 1 175 ? 6.231 -3.034 3.387 1.00 77.38 175 PRO A CA 1
ATOM 1296 C C . PRO A 1 175 ? 7.270 -4.143 3.506 1.00 77.38 175 PRO A C 1
ATOM 1298 O O . PRO A 1 175 ? 8.411 -3.903 3.911 1.00 77.38 175 PRO A O 1
ATOM 1301 N N . ARG A 1 176 ? 6.841 -5.389 3.262 1.00 71.94 176 ARG A N 1
ATOM 1302 C CA . ARG A 1 176 ? 7.752 -6.525 3.370 1.00 71.94 176 ARG A CA 1
ATOM 1303 C C . ARG A 1 176 ? 8.932 -6.242 2.444 1.00 71.94 176 ARG A C 1
ATOM 1305 O O . ARG A 1 176 ? 8.689 -5.821 1.309 1.00 71.94 176 ARG A O 1
ATOM 1312 N N . PRO A 1 177 ? 10.180 -6.456 2.895 1.00 69.19 177 PRO A N 1
ATOM 1313 C CA . PRO A 1 177 ? 11.295 -6.428 1.969 1.00 69.19 177 PRO A CA 1
ATOM 1314 C C . PRO A 1 177 ? 10.963 -7.438 0.876 1.00 69.19 177 PRO A C 1
ATOM 1316 O O . PRO A 1 177 ? 10.674 -8.598 1.172 1.00 69.19 177 PRO A O 1
ATOM 1319 N N . CYS A 1 178 ? 10.892 -6.970 -0.365 1.00 76.06 178 CYS A N 1
ATOM 1320 C CA . CYS A 1 178 ? 10.589 -7.845 -1.477 1.00 76.06 178 CYS A CA 1
ATOM 1321 C C . CYS A 1 178 ? 11.688 -8.906 -1.546 1.00 76.06 178 CYS A C 1
ATOM 1323 O O . CYS A 1 178 ? 12.846 -8.571 -1.808 1.00 76.06 178 CYS A O 1
ATOM 1325 N N . SER A 1 179 ? 11.342 -10.163 -1.259 1.00 74.44 179 SER A N 1
ATOM 1326 C CA . SER A 1 179 ? 12.289 -11.270 -1.337 1.00 74.44 179 SER A CA 1
ATOM 1327 C C . SER A 1 179 ? 12.893 -11.296 -2.737 1.00 74.44 179 SER A C 1
ATOM 1329 O O . SER A 1 179 ? 12.186 -11.136 -3.735 1.00 74.44 179 SER A O 1
ATOM 1331 N N . LEU A 1 180 ? 14.210 -11.461 -2.811 1.00 68.38 180 LEU A N 1
ATOM 1332 C CA . LEU A 1 180 ? 14.907 -11.564 -4.082 1.00 68.38 180 LEU A CA 1
ATOM 1333 C C . LEU A 1 180 ? 14.496 -12.871 -4.769 1.00 68.38 180 LEU A C 1
ATOM 1335 O O . LEU A 1 180 ? 14.862 -13.953 -4.316 1.00 68.38 180 LEU A O 1
ATOM 1339 N N . ASP A 1 181 ? 13.760 -12.765 -5.866 1.00 82.25 181 ASP A N 1
ATOM 1340 C CA . ASP A 1 181 ? 13.421 -13.908 -6.706 1.00 82.25 181 ASP A CA 1
ATOM 1341 C C . ASP A 1 181 ? 14.535 -14.190 -7.727 1.00 82.25 181 ASP A C 1
ATOM 1343 O O . ASP A 1 181 ? 15.083 -13.276 -8.360 1.00 82.25 181 ASP A O 1
ATOM 1347 N N . LEU A 1 182 ? 14.854 -15.473 -7.913 1.00 83.06 182 LEU A N 1
ATOM 1348 C CA . LEU A 1 182 ? 15.864 -15.931 -8.873 1.00 83.06 182 LEU A CA 1
ATOM 1349 C C . LEU A 1 182 ? 15.500 -15.553 -10.317 1.00 83.06 182 LEU A C 1
ATOM 1351 O O . LEU A 1 182 ? 16.390 -15.206 -11.094 1.00 83.06 182 LEU A O 1
ATOM 1355 N N . GLY A 1 183 ? 14.212 -15.562 -10.671 1.00 86.69 183 GLY A N 1
ATOM 1356 C CA . GLY A 1 183 ? 13.724 -15.191 -11.997 1.00 86.69 183 GLY A CA 1
ATOM 1357 C C . GLY A 1 183 ? 13.862 -13.697 -12.279 1.00 86.69 183 GLY A C 1
ATOM 1358 O O . GLY A 1 183 ? 14.299 -13.317 -13.368 1.00 86.69 183 GLY A O 1
ATOM 1359 N N . CYS A 1 184 ? 13.574 -12.843 -11.291 1.00 91.31 184 CYS A N 1
ATOM 1360 C CA . CYS A 1 184 ? 13.785 -11.401 -11.434 1.00 91.31 184 CYS A CA 1
ATOM 1361 C C . CYS A 1 184 ? 15.267 -11.066 -11.635 1.00 91.31 184 CYS A C 1
ATOM 1363 O O . CYS A 1 184 ? 15.627 -10.326 -12.553 1.00 91.31 184 CYS A O 1
ATOM 1365 N N . LYS A 1 185 ? 16.142 -11.683 -10.832 1.00 89.31 185 LYS A N 1
ATOM 1366 C CA . LYS A 1 185 ? 17.592 -11.490 -10.939 1.00 89.31 185 LYS A CA 1
ATOM 1367 C C . LYS A 1 185 ? 18.161 -12.021 -12.257 1.00 89.31 185 LYS A C 1
ATOM 1369 O O . LYS A 1 185 ? 19.034 -11.377 -12.831 1.00 89.31 185 LYS A O 1
ATOM 1374 N N . ALA A 1 186 ? 17.655 -13.145 -12.769 1.00 87.19 186 ALA A N 1
ATOM 1375 C CA . ALA A 1 186 ? 18.069 -13.693 -14.064 1.00 87.19 186 ALA A CA 1
ATOM 1376 C C . ALA A 1 186 ? 17.778 -12.738 -15.235 1.00 87.19 186 ALA A C 1
ATOM 1378 O O . ALA A 1 186 ? 18.517 -12.719 -16.215 1.00 87.19 186 ALA A O 1
ATOM 1379 N N . LYS A 1 187 ? 16.740 -11.900 -15.116 1.00 85.31 187 LYS A N 1
ATOM 1380 C CA . LYS A 1 187 ? 16.418 -10.832 -16.077 1.00 85.31 187 LYS A CA 1
ATOM 1381 C C . LYS A 1 187 ? 17.135 -9.506 -15.782 1.00 85.31 187 LYS A C 1
ATOM 1383 O O . LYS A 1 187 ? 16.792 -8.489 -16.374 1.00 85.31 187 LYS A O 1
ATOM 1388 N N . GLY A 1 188 ? 18.104 -9.500 -14.862 1.00 89.31 188 GLY A N 1
ATOM 1389 C CA . GLY A 1 188 ? 18.834 -8.297 -14.451 1.00 89.31 188 GLY A CA 1
ATOM 1390 C C . GLY A 1 188 ? 18.004 -7.314 -13.619 1.00 89.31 188 GLY A C 1
ATOM 1391 O O . GLY A 1 188 ? 18.362 -6.143 -13.523 1.00 89.31 188 GLY A O 1
ATOM 1392 N N . GLY A 1 189 ? 16.884 -7.763 -13.047 1.00 91.50 189 GLY A N 1
ATOM 1393 C CA . GLY A 1 189 ? 15.985 -6.938 -12.249 1.00 91.50 189 GLY A CA 1
ATOM 1394 C C . GLY A 1 189 ? 16.184 -7.060 -10.741 1.00 91.50 189 GLY A C 1
ATOM 1395 O O . GLY A 1 189 ? 16.885 -7.937 -10.233 1.00 91.50 189 GLY A O 1
ATOM 1396 N N . THR A 1 190 ? 15.507 -6.173 -10.016 1.00 91.12 190 THR A N 1
ATOM 1397 C CA . THR A 1 190 ? 15.377 -6.195 -8.555 1.00 91.12 190 THR A CA 1
ATOM 1398 C C . THR A 1 190 ? 13.908 -6.093 -8.159 1.00 91.12 190 THR A C 1
ATOM 1400 O O . THR A 1 190 ? 13.141 -5.337 -8.757 1.00 91.12 190 THR A O 1
ATOM 1403 N N . CYS A 1 191 ? 13.489 -6.868 -7.158 1.00 91.75 191 CYS A N 1
ATOM 1404 C CA . CYS A 1 191 ? 12.122 -6.798 -6.656 1.00 91.75 191 CYS A CA 1
ATOM 1405 C C . CYS A 1 191 ? 11.941 -5.543 -5.793 1.00 91.75 191 CYS A C 1
ATOM 1407 O O . CYS A 1 191 ? 12.631 -5.374 -4.788 1.00 91.75 191 CYS A O 1
ATOM 1409 N N . LYS A 1 192 ? 11.002 -4.672 -6.175 1.00 88.81 192 LYS A N 1
ATOM 1410 C CA . LYS A 1 192 ? 10.643 -3.443 -5.450 1.00 88.81 192 LYS A CA 1
ATOM 1411 C C . LYS A 1 192 ? 9.125 -3.341 -5.308 1.00 88.81 192 LYS A C 1
ATOM 1413 O O . LYS A 1 192 ? 8.379 -3.953 -6.071 1.00 88.81 192 LYS A O 1
ATOM 1418 N N . SER A 1 193 ? 8.644 -2.549 -4.353 1.00 85.19 193 SER A N 1
ATOM 1419 C CA . SER A 1 193 ? 7.208 -2.248 -4.218 1.00 85.19 193 SER A CA 1
ATOM 1420 C C . SER A 1 193 ? 6.671 -1.478 -5.434 1.00 85.19 193 SER A C 1
ATOM 1422 O O . SER A 1 193 ? 5.547 -1.711 -5.882 1.00 85.19 193 SER A O 1
ATOM 1424 N N . SER A 1 194 ? 7.501 -0.620 -6.026 1.00 87.69 194 SER A N 1
ATOM 1425 C CA . SER A 1 194 ? 7.231 0.118 -7.260 1.00 87.69 194 SER A CA 1
ATOM 1426 C C . SER A 1 194 ? 8.509 0.287 -8.091 1.00 87.69 194 SER A C 1
ATOM 1428 O O . SER A 1 194 ? 9.614 0.326 -7.550 1.00 87.69 194 SER A O 1
ATOM 1430 N N . CYS A 1 195 ? 8.357 0.359 -9.415 1.00 91.50 195 CYS A N 1
ATOM 1431 C CA . CYS A 1 195 ? 9.468 0.590 -10.342 1.00 91.50 195 CYS A CA 1
ATOM 1432 C C . CYS A 1 195 ? 9.660 2.088 -10.585 1.00 91.50 195 CYS A C 1
ATOM 1434 O O . CYS A 1 195 ? 8.680 2.831 -10.668 1.00 91.50 195 CYS A O 1
ATOM 1436 N N . GLY A 1 196 ? 10.915 2.527 -10.691 1.00 89.69 196 GLY A N 1
ATOM 1437 C CA . GLY A 1 196 ? 11.252 3.911 -11.022 1.00 89.69 196 GLY A CA 1
ATOM 1438 C C . GLY A 1 196 ? 10.933 4.266 -12.479 1.00 89.69 196 GLY A C 1
ATOM 1439 O O . GLY A 1 196 ? 10.678 3.395 -13.305 1.00 89.69 196 GLY A O 1
ATOM 1440 N N . GLY A 1 197 ? 10.996 5.558 -12.821 1.00 84.62 197 GLY A N 1
ATOM 1441 C CA . GLY A 1 197 ? 10.622 6.074 -14.150 1.00 84.62 197 GLY A CA 1
ATOM 1442 C C . GLY A 1 197 ? 11.456 5.574 -15.342 1.00 84.62 197 GLY A C 1
ATOM 1443 O O . GLY A 1 197 ? 11.100 5.862 -16.478 1.00 84.62 197 GLY A O 1
ATOM 1444 N N . GLY A 1 198 ? 12.539 4.832 -15.102 1.00 83.44 198 GLY A N 1
ATOM 1445 C CA . GLY A 1 198 ? 13.383 4.213 -16.132 1.00 83.44 198 GLY A CA 1
ATOM 1446 C C . GLY A 1 198 ? 13.490 2.694 -16.002 1.00 83.44 198 GLY A C 1
ATOM 1447 O O . GLY A 1 198 ? 14.416 2.109 -16.547 1.00 83.44 198 GLY A O 1
ATOM 1448 N N . GLU A 1 199 ? 12.599 2.057 -15.241 1.00 92.44 199 GLU A N 1
ATOM 1449 C CA . GLU A 1 199 ? 12.596 0.610 -15.028 1.00 92.44 199 GLU A CA 1
ATOM 1450 C C . GLU A 1 199 ? 11.342 -0.018 -15.648 1.00 92.44 199 GLU A C 1
ATOM 1452 O O . GLU A 1 199 ? 10.231 0.502 -15.527 1.00 92.44 199 GLU A O 1
ATOM 1457 N N . LEU A 1 200 ? 11.508 -1.172 -16.288 1.00 89.50 200 LEU A N 1
ATOM 1458 C CA . LEU A 1 200 ? 10.416 -1.975 -16.812 1.00 89.50 200 LEU A CA 1
ATOM 1459 C C . LEU A 1 200 ? 9.869 -2.889 -15.712 1.00 89.50 200 LEU A C 1
ATOM 1461 O O . LEU A 1 200 ? 10.608 -3.642 -15.072 1.00 89.50 200 LEU A O 1
ATOM 1465 N N . LYS A 1 201 ? 8.547 -2.853 -15.527 1.00 92.19 201 LYS A N 1
ATOM 1466 C CA . LYS A 1 201 ? 7.830 -3.750 -14.621 1.00 92.19 201 LYS A CA 1
ATOM 1467 C C . LYS A 1 201 ? 7.597 -5.107 -15.284 1.00 92.19 201 LYS A C 1
ATOM 1469 O O . LYS A 1 201 ? 6.817 -5.219 -16.226 1.00 92.19 201 LYS A O 1
ATOM 1474 N N . LEU A 1 202 ? 8.233 -6.142 -14.747 1.00 88.38 202 LEU A N 1
ATOM 1475 C CA . LEU A 1 202 ? 8.066 -7.533 -15.154 1.00 88.38 202 LEU A CA 1
ATOM 1476 C C . LEU A 1 202 ? 7.091 -8.241 -14.199 1.00 88.38 202 LEU A C 1
ATOM 1478 O O . LEU A 1 202 ? 7.238 -8.182 -12.974 1.00 88.38 202 LEU A O 1
ATOM 1482 N N . PHE A 1 203 ? 6.074 -8.900 -14.754 1.00 84.75 203 PHE A N 1
ATOM 1483 C CA . PHE A 1 203 ? 5.050 -9.614 -13.984 1.00 84.75 203 PHE A CA 1
ATOM 1484 C C . PHE A 1 203 ? 5.493 -11.047 -13.654 1.00 84.75 203 PHE A C 1
ATOM 1486 O O . PHE A 1 203 ? 6.148 -11.692 -14.466 1.00 84.75 203 PHE A O 1
ATOM 1493 N N . GLY A 1 204 ? 5.104 -11.552 -12.477 1.00 82.00 204 GLY A N 1
ATOM 1494 C CA . GLY A 1 204 ? 5.260 -12.969 -12.111 1.00 82.00 204 GLY A CA 1
ATOM 1495 C C . GLY A 1 204 ? 6.628 -13.387 -11.560 1.00 82.00 204 GLY A C 1
ATOM 1496 O O . GLY A 1 204 ? 6.869 -14.579 -11.415 1.00 82.00 204 GLY A O 1
ATOM 1497 N N . HIS A 1 205 ? 7.511 -12.436 -11.244 1.00 84.00 205 HIS A N 1
ATOM 1498 C CA . HIS A 1 205 ? 8.878 -12.712 -10.782 1.00 84.00 205 HIS A CA 1
ATOM 1499 C C . HIS A 1 205 ? 9.177 -12.182 -9.374 1.00 84.00 205 HIS A C 1
ATOM 1501 O O . HIS A 1 205 ? 10.334 -12.023 -9.036 1.00 84.00 205 HIS A O 1
ATOM 1507 N N . CYS A 1 206 ? 8.180 -11.826 -8.566 1.00 86.44 206 CYS A N 1
ATOM 1508 C CA . CYS A 1 206 ? 8.384 -11.422 -7.170 1.00 86.44 206 CYS A CA 1
ATOM 1509 C C . CYS A 1 206 ? 7.182 -11.864 -6.329 1.00 86.44 206 CYS A C 1
ATOM 1511 O O . CYS A 1 206 ? 6.123 -12.177 -6.880 1.00 86.44 206 CYS A O 1
ATOM 1513 N N . ASP A 1 207 ? 7.337 -11.838 -5.002 1.00 81.62 207 ASP A N 1
ATOM 1514 C CA . ASP A 1 207 ? 6.248 -12.075 -4.051 1.00 81.62 207 ASP A CA 1
ATOM 1515 C C . ASP A 1 207 ? 5.012 -11.209 -4.341 1.00 81.62 207 ASP A C 1
ATOM 1517 O O . ASP A 1 207 ? 5.095 -10.115 -4.914 1.00 81.62 207 ASP A O 1
ATOM 1521 N N . ALA A 1 208 ? 3.847 -11.685 -3.890 1.00 67.25 208 ALA A N 1
ATOM 1522 C CA . ALA A 1 208 ? 2.615 -10.909 -3.948 1.00 67.25 208 ALA A CA 1
ATOM 1523 C C . ALA A 1 208 ? 2.854 -9.522 -3.321 1.00 67.25 208 ALA A C 1
ATOM 1525 O O . ALA A 1 208 ? 3.359 -9.429 -2.204 1.00 67.25 208 ALA A O 1
ATOM 1526 N N . HIS A 1 209 ? 2.483 -8.460 -4.048 1.00 75.31 209 HIS A N 1
ATOM 1527 C CA . HIS A 1 209 ? 2.711 -7.034 -3.733 1.00 75.31 209 HIS A CA 1
ATOM 1528 C C . HIS A 1 209 ? 4.072 -6.440 -4.124 1.00 75.31 209 HIS A C 1
ATOM 1530 O O . HIS A 1 209 ? 4.278 -5.242 -3.934 1.00 75.31 209 HIS A O 1
ATOM 1536 N N . CYS A 1 210 ? 4.953 -7.217 -4.749 1.00 86.88 210 CYS A N 1
ATOM 1537 C CA . CYS A 1 210 ? 6.200 -6.726 -5.322 1.00 86.88 210 CYS A CA 1
ATOM 1538 C C . CYS A 1 210 ? 6.170 -6.781 -6.852 1.00 86.88 210 CYS A C 1
ATOM 1540 O O . CYS A 1 210 ? 5.487 -7.596 -7.472 1.00 86.88 210 CYS A O 1
ATOM 1542 N N . SER A 1 211 ? 6.908 -5.868 -7.471 1.00 90.56 211 SER A N 1
ATOM 1543 C CA . SER A 1 211 ? 7.111 -5.787 -8.913 1.00 90.56 211 SER A CA 1
ATOM 1544 C C . SER A 1 211 ? 8.582 -6.058 -9.203 1.00 90.56 211 SER A C 1
ATOM 1546 O O . SER A 1 211 ? 9.451 -5.493 -8.540 1.00 90.56 211 SER A O 1
ATOM 1548 N N . CYS A 1 212 ? 8.875 -6.912 -10.183 1.00 93.62 212 CYS A N 1
ATOM 1549 C CA . CYS A 1 212 ? 10.249 -7.064 -10.643 1.00 93.62 212 CYS A CA 1
ATOM 1550 C C . CYS A 1 212 ? 10.583 -5.867 -11.529 1.00 93.62 212 CYS A C 1
ATOM 1552 O O . CYS A 1 212 ? 9.980 -5.695 -12.587 1.00 93.62 212 CYS A O 1
ATOM 1554 N N . CYS A 1 213 ? 11.499 -5.025 -11.068 1.00 94.44 213 CYS A N 1
ATOM 1555 C CA . CYS A 1 213 ? 11.914 -3.812 -11.750 1.00 94.44 213 CYS A CA 1
ATOM 1556 C C . CYS A 1 213 ? 13.291 -4.055 -12.352 1.00 94.44 213 CYS A C 1
ATOM 1558 O O . CYS A 1 213 ? 14.279 -4.197 -11.629 1.00 94.44 213 CYS A O 1
ATOM 1560 N N . ALA A 1 214 ? 13.341 -4.160 -13.673 1.00 93.06 214 ALA A N 1
ATOM 1561 C CA . ALA A 1 214 ? 14.582 -4.305 -14.417 1.00 93.06 214 ALA A CA 1
ATOM 1562 C C . ALA A 1 214 ? 14.847 -3.035 -15.214 1.00 93.06 214 ALA A C 1
ATOM 1564 O O . ALA A 1 214 ? 13.907 -2.358 -15.634 1.00 93.06 214 ALA A O 1
ATOM 1565 N N . ALA A 1 215 ? 16.117 -2.719 -15.455 1.00 87.50 215 ALA A N 1
ATOM 1566 C CA . ALA A 1 215 ? 16.426 -1.776 -16.518 1.00 87.50 215 ALA A CA 1
ATOM 1567 C C . ALA A 1 215 ? 15.807 -2.307 -17.827 1.00 87.50 215 ALA A C 1
ATOM 1569 O O . ALA A 1 215 ? 15.791 -3.530 -18.028 1.00 87.50 215 ALA A O 1
ATOM 1570 N N . PRO A 1 216 ? 15.271 -1.439 -18.703 1.00 79.12 216 PRO A N 1
ATOM 1571 C CA . PRO A 1 216 ? 14.905 -1.867 -20.043 1.00 79.12 216 PRO A CA 1
ATOM 1572 C C . PRO A 1 216 ? 16.108 -2.593 -20.655 1.00 79.12 216 PRO A C 1
ATOM 1574 O O . PRO A 1 216 ? 17.251 -2.189 -20.397 1.00 79.12 216 PRO A O 1
ATOM 1577 N N . PRO A 1 217 ? 15.881 -3.691 -21.398 1.00 73.88 217 PRO A N 1
ATOM 1578 C CA . PRO A 1 217 ? 16.974 -4.408 -22.030 1.00 73.88 217 PRO A CA 1
ATOM 1579 C C . PRO A 1 217 ? 17.787 -3.393 -22.827 1.00 73.88 217 PRO A C 1
ATOM 1581 O O . PRO A 1 217 ? 17.248 -2.692 -23.686 1.00 73.88 217 PRO A O 1
ATOM 1584 N N . SER A 1 218 ? 19.073 -3.256 -22.498 1.00 75.88 218 SER A N 1
ATOM 1585 C CA . SER A 1 218 ? 19.953 -2.416 -23.294 1.00 75.88 218 SER A CA 1
ATOM 1586 C C . SER A 1 218 ? 19.886 -2.957 -24.713 1.00 75.88 218 SER A C 1
ATOM 1588 O O . SER A 1 218 ? 20.030 -4.166 -24.914 1.00 75.88 218 SER A O 1
ATOM 1590 N N . CYS A 1 219 ? 19.590 -2.083 -25.680 1.00 76.19 219 CYS A N 1
ATOM 1591 C CA . CYS A 1 219 ? 19.517 -2.462 -27.083 1.00 76.19 219 CYS A CA 1
ATOM 1592 C C . CYS A 1 219 ? 20.853 -3.079 -27.490 1.00 76.19 219 CYS A C 1
ATOM 1594 O O . CYS A 1 219 ? 21.821 -2.382 -27.800 1.00 76.19 219 CYS A O 1
ATOM 1596 N N . SER A 1 220 ? 20.920 -4.402 -27.404 1.00 66.38 220 SER A N 1
ATOM 1597 C CA . SER A 1 220 ? 22.138 -5.143 -27.641 1.00 66.38 220 SER A CA 1
ATOM 1598 C C . SER A 1 220 ? 22.399 -5.133 -29.139 1.00 66.38 220 SER A C 1
ATOM 1600 O O . SER A 1 220 ? 21.482 -5.046 -29.962 1.00 66.38 220 SER A O 1
ATOM 1602 N N . ARG A 1 221 ? 23.682 -5.130 -29.506 1.00 60.59 221 ARG A N 1
ATOM 1603 C CA . ARG A 1 221 ? 24.109 -5.093 -30.905 1.00 60.59 221 ARG A CA 1
ATOM 1604 C C . ARG A 1 221 ? 23.631 -6.357 -31.612 1.00 60.59 221 ARG A C 1
ATOM 1606 O O . ARG A 1 221 ? 24.292 -7.386 -31.541 1.00 60.59 221 ARG A O 1
ATOM 1613 N N . HIS A 1 222 ? 22.537 -6.256 -32.352 1.00 67.12 222 HIS A N 1
ATOM 1614 C CA . HIS A 1 222 ? 22.203 -7.265 -33.343 1.00 67.12 222 HIS A CA 1
ATOM 1615 C C . HIS A 1 222 ? 23.060 -7.022 -34.593 1.00 67.12 222 HIS A C 1
ATOM 1617 O O . HIS A 1 222 ? 23.144 -5.894 -35.094 1.00 67.12 222 HIS A O 1
ATOM 1623 N N . SER A 1 223 ? 23.746 -8.064 -35.074 1.00 63.62 223 SER A N 1
ATOM 1624 C CA . SER A 1 223 ? 24.774 -7.956 -36.124 1.00 63.62 223 SER A CA 1
ATOM 1625 C C . SER A 1 223 ? 24.242 -7.311 -37.408 1.00 63.62 223 SER A C 1
ATOM 1627 O O . SER A 1 223 ? 24.928 -6.502 -38.026 1.00 63.62 223 SER A O 1
ATOM 1629 N N . ILE A 1 224 ? 22.986 -7.586 -37.759 1.00 79.12 224 ILE A N 1
ATOM 1630 C CA . ILE A 1 224 ? 22.360 -7.142 -39.011 1.00 79.12 224 ILE A CA 1
ATOM 1631 C C . ILE A 1 224 ? 22.189 -5.615 -39.070 1.00 79.12 224 ILE A C 1
ATOM 1633 O O . ILE A 1 224 ? 22.425 -5.018 -40.120 1.00 79.12 224 ILE A O 1
ATOM 1637 N N . CYS A 1 225 ? 21.829 -4.963 -37.957 1.00 84.19 225 CYS A N 1
ATOM 1638 C CA . CYS A 1 225 ? 21.634 -3.509 -37.935 1.00 84.19 225 CYS A CA 1
ATOM 1639 C C . CYS A 1 225 ? 22.958 -2.763 -38.183 1.00 84.19 225 CYS A C 1
ATOM 1641 O O . CYS A 1 225 ? 23.007 -1.842 -38.998 1.00 84.19 225 CYS A O 1
ATOM 1643 N N . ASN A 1 226 ? 24.054 -3.230 -37.571 1.00 80.81 226 ASN A N 1
ATOM 1644 C CA . ASN A 1 226 ? 25.386 -2.646 -37.761 1.00 80.81 226 ASN A CA 1
ATOM 1645 C C . ASN A 1 226 ? 25.935 -2.864 -39.178 1.00 80.81 226 ASN A C 1
ATOM 1647 O O . ASN A 1 226 ? 26.590 -1.974 -39.709 1.00 80.81 226 ASN A O 1
ATOM 1651 N N . VAL A 1 227 ? 25.671 -4.019 -39.805 1.00 80.62 227 VAL A N 1
ATOM 1652 C CA . VAL A 1 227 ? 26.162 -4.324 -41.167 1.00 80.62 227 VAL A CA 1
ATOM 1653 C C . VAL A 1 227 ? 25.638 -3.321 -42.1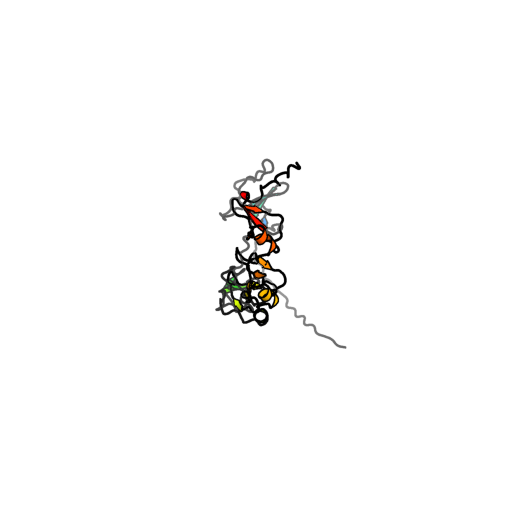98 1.00 80.62 227 VAL A C 1
ATOM 1655 O O . VAL A 1 227 ? 26.312 -3.037 -43.184 1.00 80.62 227 VAL A O 1
ATOM 1658 N N . LYS A 1 228 ? 24.454 -2.746 -41.970 1.00 78.69 228 LYS A N 1
ATOM 1659 C CA . LYS A 1 228 ? 23.881 -1.703 -42.829 1.00 78.69 228 LYS A CA 1
ATOM 1660 C C . LYS A 1 228 ? 24.224 -0.279 -42.365 1.00 78.69 228 LYS A C 1
ATOM 1662 O O . LYS A 1 228 ? 23.719 0.671 -42.947 1.00 78.69 228 LYS A O 1
ATOM 1667 N N . GLY A 1 229 ? 25.065 -0.111 -41.343 1.00 84.88 229 GLY A N 1
ATOM 1668 C CA . GLY A 1 229 ? 25.430 1.202 -40.795 1.00 84.88 229 GLY A CA 1
ATOM 1669 C C . GLY A 1 229 ? 24.411 1.789 -39.808 1.00 84.88 229 GLY A C 1
ATOM 1670 O O . GLY A 1 229 ? 24.483 2.968 -39.474 1.00 84.88 229 GLY A O 1
ATOM 1671 N N . GLY A 1 230 ? 23.450 0.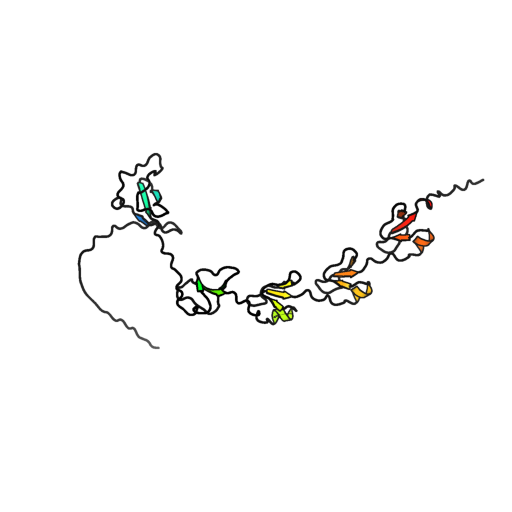993 -39.329 1.00 87.31 230 GLY A N 1
ATOM 1672 C CA . GLY A 1 230 ? 22.490 1.400 -38.302 1.00 87.31 230 GLY A CA 1
ATOM 1673 C C . GLY A 1 230 ? 22.971 1.117 -36.875 1.00 87.31 230 GLY A C 1
ATOM 1674 O O . GLY A 1 230 ? 23.899 0.346 -36.647 1.00 87.31 230 GLY A O 1
ATOM 1675 N N . THR A 1 231 ? 22.296 1.709 -35.889 1.00 87.50 231 THR A N 1
ATOM 1676 C CA . THR A 1 231 ? 22.472 1.417 -34.457 1.00 87.50 231 THR A CA 1
ATOM 1677 C C . THR A 1 231 ? 21.135 1.083 -33.801 1.00 87.50 231 THR A C 1
ATOM 1679 O O . THR A 1 231 ? 20.123 1.732 -34.062 1.00 87.50 231 THR A O 1
ATOM 1682 N N . CYS A 1 232 ? 21.117 0.060 -32.944 1.00 88.56 232 CYS A N 1
ATOM 1683 C CA . CYS A 1 232 ? 19.919 -0.321 -32.200 1.00 88.56 232 CYS A CA 1
ATOM 1684 C C . CYS A 1 232 ? 19.667 0.661 -31.050 1.00 88.56 232 CYS A C 1
ATOM 1686 O O . CYS A 1 232 ? 20.505 0.799 -30.159 1.00 88.56 232 CYS A O 1
ATOM 1688 N N . LYS A 1 233 ? 18.512 1.332 -31.066 1.00 86.69 233 LYS A N 1
ATOM 1689 C CA . LYS A 1 233 ? 18.067 2.282 -30.032 1.00 86.69 233 LYS A CA 1
ATOM 1690 C C . LYS A 1 233 ? 16.586 2.066 -29.734 1.00 86.69 233 LYS A C 1
ATOM 1692 O O . LYS A 1 233 ? 15.845 1.633 -30.610 1.00 86.69 233 LYS A O 1
ATOM 1697 N N . GLU A 1 234 ? 16.116 2.417 -28.540 1.00 84.19 234 GLU A N 1
ATOM 1698 C CA . GLU A 1 234 ? 14.675 2.354 -28.231 1.00 84.19 234 GLU A CA 1
ATOM 1699 C C . GLU A 1 234 ? 13.865 3.300 -29.130 1.00 84.19 234 GLU A C 1
ATOM 1701 O O . GLU A 1 234 ? 12.785 2.964 -29.619 1.00 84.19 234 GLU A O 1
ATOM 1706 N N . ARG A 1 235 ? 14.420 4.486 -29.400 1.00 87.56 235 ARG A N 1
ATOM 1707 C CA . ARG A 1 235 ? 13.829 5.491 -30.281 1.00 87.56 235 ARG A CA 1
ATOM 1708 C C . ARG A 1 235 ? 14.924 6.138 -31.125 1.00 87.56 235 ARG A C 1
ATOM 1710 O O . ARG A 1 235 ? 15.987 6.476 -30.607 1.00 87.56 235 ARG A O 1
ATOM 1717 N N . CYS A 1 236 ? 14.664 6.294 -32.420 1.00 91.31 236 CYS A N 1
ATOM 1718 C CA . CYS A 1 236 ? 15.599 6.956 -33.325 1.00 91.31 236 CYS A CA 1
ATOM 1719 C C . CYS A 1 236 ? 15.695 8.447 -33.000 1.00 91.31 236 CYS A C 1
ATOM 1721 O O . CYS A 1 236 ? 14.691 9.080 -32.659 1.00 91.31 236 CYS A O 1
ATOM 1723 N N . GLY A 1 237 ? 16.912 8.986 -33.064 1.00 90.19 237 GLY A N 1
ATOM 1724 C CA . GLY A 1 237 ? 17.163 10.400 -32.831 1.00 90.19 237 GLY A CA 1
ATOM 1725 C C . GLY A 1 237 ? 16.698 11.275 -34.002 1.00 90.19 237 GLY A C 1
ATOM 1726 O O . GLY A 1 237 ? 16.344 10.769 -35.070 1.00 90.19 237 GLY A O 1
ATOM 1727 N N . PRO A 1 238 ? 16.721 12.606 -33.834 1.00 90.75 238 PRO A N 1
ATOM 1728 C CA . PRO A 1 238 ? 16.465 13.537 -34.929 1.00 90.75 238 PRO A CA 1
ATOM 1729 C C . PRO A 1 238 ? 17.427 13.282 -36.102 1.00 90.75 238 PRO A C 1
ATOM 1731 O O . PRO A 1 238 ? 18.640 13.254 -35.910 1.00 90.75 238 PRO A O 1
ATOM 1734 N N . GLY A 1 239 ? 16.891 13.086 -37.313 1.00 88.75 239 GLY A N 1
ATOM 1735 C CA . GLY A 1 239 ? 17.679 12.799 -38.525 1.00 88.75 239 GLY A CA 1
ATOM 1736 C C . GLY A 1 239 ? 17.983 11.315 -38.779 1.00 88.75 239 GLY A C 1
ATOM 1737 O O . GLY A 1 239 ? 18.574 10.974 -39.806 1.00 88.75 239 GLY A O 1
ATOM 1738 N N . GLU A 1 240 ? 17.549 10.426 -37.887 1.00 92.50 240 GLU A N 1
ATOM 1739 C CA . GLU A 1 240 ? 17.624 8.978 -38.074 1.00 92.50 240 GLU A CA 1
ATOM 1740 C C . GLU A 1 240 ? 16.263 8.423 -38.516 1.00 92.50 240 GLU A C 1
ATOM 1742 O O . GLU A 1 240 ? 15.214 8.855 -38.036 1.00 92.50 240 GLU A O 1
ATOM 1747 N N . GLN A 1 241 ? 16.267 7.445 -39.421 1.00 90.38 241 GLN A N 1
ATOM 1748 C CA . GLN A 1 241 ? 15.070 6.715 -39.831 1.00 90.38 241 GLN A CA 1
ATOM 1749 C C . GLN A 1 241 ? 15.057 5.317 -39.221 1.00 90.38 241 GLN A C 1
ATOM 1751 O O . GLN A 1 241 ? 16.100 4.675 -39.064 1.00 90.38 241 GLN A O 1
ATOM 1756 N N . LYS A 1 242 ? 13.850 4.841 -38.899 1.00 90.69 242 LYS A N 1
ATOM 1757 C CA . LYS A 1 242 ? 13.631 3.461 -38.477 1.00 90.69 242 LYS A CA 1
ATOM 1758 C C . LYS A 1 242 ? 13.765 2.548 -39.691 1.00 90.69 242 LYS A C 1
ATOM 1760 O O . LYS A 1 242 ? 12.957 2.613 -40.613 1.00 90.69 242 LYS A O 1
ATOM 1765 N N . LEU A 1 243 ? 14.773 1.691 -39.666 1.00 84.75 243 LEU A N 1
ATOM 1766 C CA . LEU A 1 243 ? 15.003 0.678 -40.684 1.00 84.75 243 LEU A CA 1
ATOM 1767 C C . LEU A 1 243 ? 14.161 -0.566 -40.374 1.00 84.75 243 LEU A C 1
ATOM 1769 O O . LEU A 1 243 ? 13.854 -0.854 -39.217 1.00 84.75 243 LEU A O 1
ATOM 1773 N N . THR A 1 244 ? 13.803 -1.326 -41.407 1.00 80.44 244 THR A N 1
ATOM 1774 C CA . THR A 1 244 ? 13.013 -2.568 -41.295 1.00 80.44 244 THR A CA 1
ATOM 1775 C C . THR A 1 244 ? 13.770 -3.731 -40.642 1.00 80.44 244 THR A C 1
ATOM 1777 O O . THR A 1 244 ? 13.188 -4.786 -40.399 1.00 80.44 244 THR A O 1
ATOM 1780 N N . TRP A 1 245 ? 15.053 -3.550 -40.327 1.00 75.56 245 TRP A N 1
ATOM 1781 C CA . TRP A 1 245 ? 15.901 -4.569 -39.715 1.00 75.56 245 TRP A CA 1
ATOM 1782 C C . TRP A 1 245 ? 15.621 -4.726 -38.217 1.00 75.56 245 TRP A C 1
ATOM 1784 O O . TRP A 1 245 ? 15.425 -3.746 -37.495 1.00 75.56 245 TRP A O 1
ATOM 1794 N N . GLN A 1 246 ? 15.623 -5.974 -37.746 1.00 75.69 246 GLN A N 1
ATOM 1795 C CA . GLN A 1 246 ? 15.266 -6.299 -36.368 1.00 75.69 246 GLN A CA 1
ATOM 1796 C C . GLN A 1 246 ? 16.470 -6.171 -35.430 1.00 75.69 246 GLN A C 1
ATOM 1798 O O . GLN A 1 246 ? 17.468 -6.889 -35.547 1.00 75.69 246 GLN A O 1
ATOM 1803 N N . CYS A 1 247 ? 16.338 -5.241 -34.490 1.00 82.06 247 CYS A N 1
ATOM 1804 C CA . CYS A 1 247 ? 16.984 -5.325 -33.188 1.00 82.06 247 CYS A CA 1
ATOM 1805 C C . CYS A 1 247 ? 16.139 -6.225 -32.272 1.00 82.06 247 CYS A C 1
ATOM 1807 O O . CYS A 1 247 ? 14.994 -6.541 -32.609 1.00 82.06 247 CYS A O 1
ATOM 1809 N N . ASP A 1 248 ? 16.681 -6.605 -31.115 1.00 74.38 248 ASP A N 1
ATOM 1810 C CA . ASP A 1 248 ? 15.917 -7.321 -30.092 1.00 74.38 248 ASP A CA 1
ATOM 1811 C C . ASP A 1 248 ? 14.641 -6.570 -29.681 1.00 74.38 248 ASP A C 1
ATOM 1813 O O . ASP A 1 248 ? 14.489 -5.362 -29.908 1.00 74.38 248 ASP A O 1
ATOM 1817 N N . ALA A 1 249 ? 13.705 -7.318 -29.090 1.00 66.88 249 ALA A N 1
ATOM 1818 C CA . ALA A 1 249 ? 12.384 -6.833 -28.708 1.00 66.88 249 ALA A CA 1
ATOM 1819 C C . ALA A 1 249 ? 12.456 -5.456 -28.017 1.00 66.88 249 ALA A C 1
ATOM 1821 O O . ALA A 1 249 ? 13.213 -5.268 -27.069 1.00 66.88 249 ALA A O 1
ATOM 1822 N N . HIS A 1 250 ? 11.623 -4.521 -28.492 1.00 75.69 250 HIS A N 1
ATOM 1823 C CA . HIS A 1 250 ? 11.516 -3.114 -28.059 1.00 75.69 250 HIS A CA 1
ATOM 1824 C C . HIS A 1 250 ? 12.575 -2.134 -28.588 1.00 75.69 250 HIS A C 1
ATOM 1826 O O . HIS A 1 250 ? 12.452 -0.934 -28.345 1.00 75.69 250 HIS A O 1
ATOM 1832 N N . CYS A 1 251 ? 13.531 -2.586 -29.400 1.00 85.62 251 CYS A N 1
ATOM 1833 C CA . CYS A 1 251 ? 14.493 -1.708 -30.060 1.00 85.62 251 CYS A CA 1
ATOM 1834 C C . CYS A 1 251 ? 14.158 -1.499 -31.543 1.00 85.62 251 CYS A C 1
ATOM 1836 O O . CYS A 1 251 ? 13.631 -2.369 -32.235 1.00 85.62 251 CYS A O 1
ATOM 1838 N N . SER A 1 252 ? 14.481 -0.313 -32.044 1.00 89.31 252 SER A N 1
ATOM 1839 C CA . SER A 1 252 ? 14.422 0.044 -33.458 1.00 89.31 252 SER A CA 1
ATOM 1840 C C . SER A 1 252 ? 15.843 0.147 -34.011 1.00 89.31 252 SER A C 1
ATOM 1842 O O . SER A 1 252 ? 16.723 0.723 -33.372 1.00 89.31 252 SER A O 1
ATOM 1844 N N . CYS A 1 253 ? 16.076 -0.399 -35.205 1.00 90.50 253 CYS A N 1
ATOM 1845 C CA . CYS A 1 253 ? 17.321 -0.154 -35.925 1.00 90.50 253 CYS A CA 1
ATOM 1846 C C . CYS A 1 253 ? 17.266 1.254 -36.530 1.00 90.50 253 CYS A C 1
ATOM 1848 O O . CYS A 1 253 ? 16.393 1.537 -37.350 1.00 90.50 253 CYS A O 1
ATOM 1850 N N . CYS A 1 254 ? 18.158 2.142 -36.100 1.00 92.19 254 CYS A N 1
ATOM 1851 C CA . CYS A 1 254 ? 18.168 3.552 -36.479 1.00 92.19 254 CYS A CA 1
ATOM 1852 C C . CYS A 1 254 ? 19.399 3.860 -37.336 1.00 92.19 254 CYS A C 1
ATOM 1854 O O . CYS A 1 254 ? 20.526 3.643 -36.891 1.00 92.19 254 CYS A O 1
ATOM 1856 N N . GLY A 1 255 ? 19.194 4.361 -38.555 1.00 91.62 255 GLY A N 1
ATOM 1857 C CA . GLY A 1 255 ? 20.266 4.756 -39.481 1.00 91.62 255 GLY A CA 1
ATOM 1858 C C . GLY A 1 255 ? 20.040 6.154 -40.055 1.00 91.62 255 GLY A C 1
ATOM 1859 O O . GLY A 1 255 ? 18.925 6.675 -40.004 1.00 91.62 255 GLY A O 1
ATOM 1860 N N . ARG A 1 256 ? 21.086 6.790 -40.594 1.00 88.31 256 ARG A N 1
ATOM 1861 C CA . ARG A 1 256 ? 20.969 8.124 -41.208 1.00 88.31 256 ARG A CA 1
ATOM 1862 C C . ARG A 1 256 ? 20.249 8.037 -42.551 1.00 88.31 256 ARG A C 1
ATOM 1864 O O . ARG A 1 256 ? 20.585 7.205 -43.385 1.00 88.31 256 ARG A O 1
ATOM 1871 N N . ALA A 1 257 ? 19.308 8.948 -42.792 1.00 77.31 257 ALA A N 1
ATOM 1872 C CA . ALA A 1 257 ? 18.532 8.999 -44.036 1.00 77.31 257 ALA A CA 1
ATOM 1873 C C . ALA A 1 257 ? 19.396 9.108 -45.311 1.00 77.31 257 ALA A C 1
ATOM 1875 O O . ALA A 1 257 ? 19.009 8.607 -46.363 1.00 77.31 257 ALA A O 1
ATOM 1876 N N . SER A 1 258 ? 20.564 9.749 -45.214 1.00 75.12 258 SER A N 1
ATOM 1877 C CA . SER A 1 258 ? 21.450 10.048 -46.346 1.00 75.12 258 SER A CA 1
ATOM 1878 C C . SER A 1 258 ? 22.120 8.824 -46.973 1.00 75.12 258 SER A C 1
ATOM 1880 O O . SER A 1 258 ? 22.599 8.920 -48.097 1.00 75.12 258 SER A O 1
ATOM 1882 N N . GLU A 1 259 ? 22.180 7.693 -46.267 1.00 65.25 259 GLU A N 1
ATOM 1883 C CA . GLU A 1 259 ? 22.876 6.489 -46.747 1.00 65.25 259 GLU A CA 1
ATOM 1884 C C . GLU A 1 259 ? 21.957 5.518 -47.505 1.00 65.25 259 GLU A C 1
ATOM 1886 O O . GLU A 1 259 ? 22.442 4.601 -48.159 1.00 65.25 259 GLU A O 1
ATOM 1891 N N . TYR A 1 260 ? 20.634 5.725 -47.468 1.00 65.00 260 TYR A N 1
ATOM 1892 C CA . TYR A 1 260 ? 19.651 4.777 -48.019 1.00 65.00 260 TYR A CA 1
ATOM 1893 C C . TYR A 1 260 ? 18.890 5.291 -49.246 1.00 65.00 260 TYR A C 1
ATOM 1895 O O . TYR A 1 260 ? 18.162 4.531 -49.878 1.00 65.00 260 TYR A O 1
ATOM 1903 N N . THR A 1 261 ? 19.075 6.556 -49.628 1.00 61.31 261 THR A N 1
ATOM 1904 C CA . THR A 1 261 ? 18.512 7.140 -50.859 1.00 61.31 261 THR A CA 1
ATOM 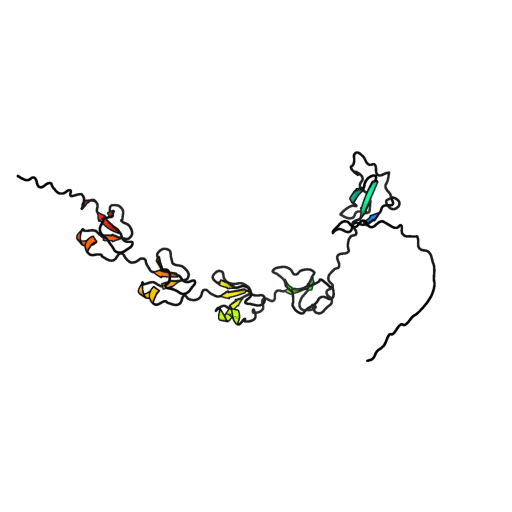1905 C C . THR A 1 261 ? 19.364 6.892 -52.102 1.00 61.31 261 THR A C 1
ATOM 1907 O O . THR A 1 261 ? 19.087 7.463 -53.156 1.00 61.31 261 THR A O 1
ATOM 1910 N N . SER A 1 262 ? 20.357 5.999 -52.039 1.00 57.88 262 SER A N 1
ATOM 1911 C CA . SER A 1 262 ? 20.953 5.432 -53.250 1.00 57.88 262 SER A CA 1
ATOM 1912 C C . SER A 1 262 ? 19.924 4.513 -53.912 1.00 57.88 262 SER A C 1
ATOM 1914 O O . SER A 1 262 ? 19.968 3.294 -53.759 1.00 57.88 262 SER A O 1
ATOM 1916 N N . ALA A 1 263 ? 18.965 5.105 -54.631 1.00 57.66 263 ALA A N 1
ATOM 1917 C CA . ALA A 1 263 ? 18.181 4.382 -55.619 1.00 57.66 263 ALA A CA 1
ATOM 1918 C C . ALA A 1 263 ? 19.161 3.536 -56.448 1.00 57.66 263 ALA A C 1
ATOM 1920 O O . ALA A 1 263 ? 20.241 4.048 -56.777 1.00 57.66 263 ALA A O 1
ATOM 1921 N N . PRO A 1 264 ? 18.850 2.260 -56.742 1.00 58.34 264 PRO A N 1
ATOM 1922 C CA . PRO A 1 264 ? 19.710 1.456 -57.592 1.00 58.34 264 PRO A CA 1
ATOM 1923 C C . PRO A 1 264 ? 19.962 2.278 -58.852 1.00 58.34 264 PRO A C 1
ATOM 1925 O O . PRO A 1 264 ? 19.016 2.642 -59.553 1.00 58.34 264 PRO A O 1
ATOM 1928 N N . ARG A 1 265 ? 21.227 2.659 -59.086 1.00 54.78 265 ARG A N 1
ATOM 1929 C CA . ARG A 1 265 ? 21.628 3.215 -60.376 1.00 54.78 265 ARG A CA 1
ATOM 1930 C C . ARG A 1 265 ? 21.152 2.183 -61.379 1.00 54.78 265 ARG A C 1
ATOM 1932 O O . ARG A 1 265 ? 21.658 1.063 -61.352 1.00 54.78 265 ARG A O 1
ATOM 1939 N N . ALA A 1 266 ? 20.143 2.536 -62.172 1.00 56.34 266 ALA A N 1
ATOM 1940 C CA . ALA A 1 266 ? 19.719 1.721 -63.288 1.00 56.34 266 ALA A CA 1
ATOM 1941 C C . ALA A 1 266 ? 20.994 1.391 -64.064 1.00 56.34 266 ALA A C 1
ATOM 1943 O O . ALA A 1 266 ? 21.669 2.296 -64.563 1.00 56.34 266 ALA A O 1
ATOM 1944 N N . GLN A 1 267 ? 21.394 0.119 -64.044 1.00 58.22 267 GLN A N 1
ATOM 1945 C CA . GLN A 1 267 ? 22.401 -0.369 -64.962 1.00 58.22 267 GLN A CA 1
ATOM 1946 C C . GLN A 1 267 ? 21.769 -0.169 -66.331 1.00 58.22 267 GLN A C 1
ATOM 1948 O O . GLN A 1 267 ? 20.823 -0.854 -66.702 1.00 58.22 267 GLN A O 1
ATOM 1953 N N . SER A 1 268 ? 22.202 0.893 -67.004 1.00 60.78 268 SER A N 1
ATOM 1954 C CA . SER A 1 268 ? 21.894 1.103 -68.403 1.00 60.78 268 SER A CA 1
ATOM 1955 C C . SER A 1 268 ? 22.654 0.010 -69.140 1.00 60.78 268 SER A C 1
ATOM 1957 O O . SER A 1 268 ? 23.849 0.164 -69.389 1.00 60.78 268 SER A O 1
ATOM 1959 N N . ASP A 1 269 ? 21.972 -1.106 -69.394 1.00 60.97 269 ASP A N 1
ATOM 1960 C CA . ASP A 1 269 ? 22.377 -2.097 -70.384 1.00 60.97 269 ASP A CA 1
ATOM 1961 C C . ASP A 1 269 ? 22.734 -1.351 -71.675 1.00 60.97 269 ASP A C 1
ATOM 1963 O O . ASP A 1 269 ? 21.961 -0.524 -72.175 1.00 60.97 269 ASP A O 1
ATOM 1967 N N . LYS A 1 270 ? 23.953 -1.586 -72.148 1.00 56.78 270 LYS A N 1
ATOM 1968 C CA . LYS A 1 270 ? 24.481 -1.114 -73.422 1.00 56.78 270 LYS A CA 1
ATOM 1969 C C . LYS A 1 270 ? 25.032 -2.312 -74.164 1.00 56.78 270 LYS A C 1
ATOM 1971 O O . LYS A 1 270 ? 25.752 -3.096 -73.507 1.00 56.78 270 LYS A O 1
#

Secondary structure (DSSP, 8-state):
--------------------PPPP-------TTS-EEE---TTSS--SS---EETTEE------S--SSPPEEEEETTEEEEEEE------PPP--BTTTTT-EEESS--TTTEEEEEEEEBSSTT-EEEEE---------HHHHHTT-EEESS--TTSEEESSSSTTSEEEEPPPP----HHHHHTTEEEESS--TT-EEESSSSSTT-EEEEPPPP----HHHHHTT-EEESSPPTTEEEEEEEPSTT-EEEEEGGGT----------

Radius of gyration: 43.77 Å; chains: 1; bounding box: 88×75×130 Å

pLDDT: mean 72.39, std 17.1, range [34.38, 94.44]

Sequence (270 aa):
MMGVEETLERAERSHFSSGKKTPVQGTLITANHNSLTCVTTASECKPKGPCKQKKGKCRQRCKGKETSLGPLCKPERNRCVCCVRDKKKKKKCSQKGSCKGVGRCKKRCRKGKEQQVPHKTCKTKGCLCCGPIKTGQCPLDLGCKAKGGNCKASCDDDDLKLSGLCQHCSCCVPPRPCSLDLGCKAKGGTCKSSCGGGELKLFGHCDAHCSCCAAPPSCSRHSICNVKGGTCKERCGPGEQKLTWQCDAHCSCCGRASEYTSAPRAQSDK